Protein AF-A0A5M5C5N2-F1 (afdb_monomer)

Nearest PDB structures (foldseek):
  8zm3-assembly1_B  TM=4.026E-01  e=9.988E+00  Candidatus Cloacimonetes bacterium ADurb.Bin088

Mean predicted aligned error: 5.07 Å

pLDDT: mean 91.82, std 6.98, range [54.94, 98.69]

Structure (mmCIF, N/CA/C/O backbone):
data_AF-A0A5M5C5N2-F1
#
_entry.id   AF-A0A5M5C5N2-F1
#
loop_
_atom_site.group_PDB
_atom_site.id
_atom_site.type_symbol
_atom_site.label_atom_id
_atom_site.label_alt_id
_atom_site.label_comp_id
_atom_site.label_asym_id
_atom_site.label_entity_id
_atom_site.label_seq_id
_atom_site.pdbx_PDB_ins_code
_atom_site.Cartn_x
_atom_site.Cartn_y
_atom_site.Cartn_z
_atom_site.occupancy
_atom_site.B_iso_or_equiv
_atom_site.auth_seq_id
_atom_site.auth_comp_id
_atom_site.auth_asym_id
_atom_site.auth_atom_id
_atom_site.pdbx_PDB_model_num
ATOM 1 N N . GLY A 1 1 ? 27.024 6.459 -12.224 1.00 54.94 1 GLY A N 1
ATOM 2 C CA . GLY A 1 1 ? 26.345 6.973 -11.016 1.00 54.94 1 GLY A CA 1
ATOM 3 C C . GLY A 1 1 ? 25.199 7.851 -11.467 1.00 54.94 1 GLY A C 1
ATOM 4 O O . GLY A 1 1 ? 25.343 8.495 -12.491 1.00 54.94 1 GLY A O 1
ATOM 5 N N . GLY A 1 2 ? 24.076 7.853 -10.759 1.00 80.06 2 GLY A N 1
ATOM 6 C CA . GLY A 1 2 ? 22.867 8.605 -11.120 1.00 80.06 2 GLY A CA 1
ATOM 7 C C . GLY A 1 2 ? 21.659 8.022 -10.387 1.00 80.06 2 GLY A C 1
ATOM 8 O O . GLY A 1 2 ? 21.759 6.895 -9.899 1.00 80.06 2 GLY A O 1
ATOM 9 N N . ASN A 1 3 ? 20.557 8.770 -10.275 1.00 87.75 3 ASN A N 1
ATOM 10 C CA . ASN A 1 3 ? 19.367 8.348 -9.521 1.00 87.75 3 ASN A CA 1
ATOM 11 C C . ASN A 1 3 ? 18.834 6.962 -9.963 1.00 87.75 3 ASN A C 1
ATOM 13 O O . ASN A 1 3 ? 18.630 6.122 -9.095 1.00 87.75 3 ASN A O 1
ATOM 17 N N . TRP A 1 4 ? 18.824 6.628 -11.265 1.00 90.50 4 TRP A N 1
ATOM 18 C CA . TRP A 1 4 ? 18.506 5.265 -11.748 1.00 90.50 4 TRP A CA 1
ATOM 19 C C . TRP A 1 4 ? 19.361 4.163 -11.109 1.00 90.50 4 TRP A C 1
ATOM 21 O O . TRP A 1 4 ? 18.859 3.198 -10.538 1.00 90.50 4 TRP A O 1
ATOM 31 N N . ARG A 1 5 ? 20.690 4.325 -11.144 1.00 89.31 5 ARG A N 1
ATOM 32 C CA . ARG A 1 5 ? 21.604 3.347 -10.544 1.00 89.31 5 ARG A CA 1
ATOM 33 C C . ARG A 1 5 ? 21.369 3.229 -9.038 1.00 89.31 5 ARG A C 1
ATOM 35 O O . ARG A 1 5 ? 21.483 2.132 -8.499 1.00 89.31 5 ARG A O 1
ATOM 42 N N . GLN A 1 6 ? 21.083 4.341 -8.360 1.00 90.75 6 GLN A N 1
ATOM 43 C CA . GLN A 1 6 ? 20.755 4.325 -6.934 1.00 90.75 6 GLN A CA 1
ATOM 44 C C . GLN A 1 6 ? 19.474 3.528 -6.682 1.00 90.75 6 GLN A C 1
ATOM 46 O O . GLN A 1 6 ? 19.494 2.646 -5.827 1.00 90.75 6 GLN A O 1
ATOM 51 N N . PHE A 1 7 ? 18.434 3.767 -7.482 1.00 93.69 7 PHE A N 1
ATOM 52 C CA . PHE A 1 7 ? 17.155 3.071 -7.419 1.00 93.69 7 PHE A CA 1
ATOM 53 C C . PHE A 1 7 ? 17.312 1.555 -7.564 1.00 93.69 7 PHE A C 1
ATOM 55 O O . PHE A 1 7 ? 16.984 0.832 -6.630 1.00 93.69 7 PHE A O 1
ATOM 62 N N . ILE A 1 8 ? 17.909 1.052 -8.650 1.00 93.69 8 ILE A N 1
ATOM 63 C CA . ILE A 1 8 ? 17.997 -0.406 -8.874 1.00 93.69 8 ILE A CA 1
ATOM 64 C C . ILE A 1 8 ? 18.834 -1.118 -7.794 1.00 93.69 8 ILE A C 1
ATOM 66 O O . ILE A 1 8 ? 18.546 -2.247 -7.392 1.00 93.69 8 ILE A O 1
ATOM 70 N N . HIS A 1 9 ? 19.877 -0.460 -7.268 1.00 92.75 9 HIS A N 1
ATOM 71 C CA . HIS A 1 9 ? 20.699 -1.022 -6.191 1.00 92.75 9 HIS A CA 1
ATOM 72 C C . HIS A 1 9 ? 19.970 -0.985 -4.847 1.00 92.75 9 HIS A C 1
ATOM 74 O O . HIS A 1 9 ? 20.122 -1.907 -4.040 1.00 92.75 9 HIS A O 1
ATOM 80 N N . TRP A 1 10 ? 19.196 0.070 -4.599 1.00 94.69 10 TRP A N 1
ATOM 81 C CA . TRP A 1 10 ? 18.315 0.155 -3.447 1.00 94.69 10 TRP A CA 1
ATOM 82 C C . TRP A 1 10 ? 17.233 -0.925 -3.515 1.00 94.69 10 TRP A C 1
ATOM 84 O O . TRP A 1 10 ? 17.111 -1.690 -2.561 1.00 94.69 10 TRP A O 1
ATOM 94 N N . HIS A 1 11 ? 16.535 -1.060 -4.641 1.00 95.12 11 HIS A N 1
ATOM 95 C CA . HIS A 1 11 ? 15.486 -2.055 -4.828 1.00 95.12 11 HIS A CA 1
ATOM 96 C C . HIS A 1 11 ? 16.043 -3.470 -4.621 1.00 95.12 11 HIS A C 1
ATOM 98 O O . HIS A 1 11 ? 15.509 -4.235 -3.820 1.00 95.12 11 HIS A O 1
ATOM 104 N N . ARG A 1 12 ? 17.222 -3.780 -5.186 1.00 94.19 12 ARG A N 1
ATOM 105 C CA . ARG A 1 12 ? 17.899 -5.065 -4.940 1.00 94.19 12 ARG A CA 1
ATOM 106 C C . ARG A 1 12 ? 18.220 -5.299 -3.475 1.00 94.19 12 ARG A C 1
ATOM 108 O O . ARG A 1 12 ? 18.085 -6.416 -2.983 1.00 94.19 12 ARG A O 1
ATOM 115 N N . LYS A 1 13 ? 18.679 -4.268 -2.772 1.00 94.62 13 LYS A N 1
ATOM 116 C CA . LYS A 1 13 ? 19.012 -4.370 -1.351 1.00 94.62 13 LYS A CA 1
ATOM 117 C C . LYS A 1 13 ? 17.765 -4.546 -0.477 1.00 94.62 13 LYS A C 1
ATOM 119 O O . LYS A 1 13 ? 17.854 -5.244 0.529 1.00 94.62 13 LYS A O 1
ATOM 124 N N . SER A 1 14 ? 16.655 -3.906 -0.836 1.00 93.94 14 SER A N 1
ATOM 125 C CA . SER A 1 14 ? 15.414 -3.877 -0.053 1.00 93.94 14 SER A CA 1
ATOM 126 C C . SER A 1 14 ? 14.504 -5.078 -0.335 1.00 93.94 14 SER A C 1
ATOM 128 O O . SER A 1 14 ? 13.940 -5.632 0.604 1.00 93.94 14 SER A O 1
ATOM 130 N N . TYR A 1 15 ? 14.420 -5.514 -1.596 1.00 93.62 15 TYR A N 1
ATOM 131 C CA . TYR A 1 15 ? 13.454 -6.506 -2.096 1.00 93.62 15 TYR A CA 1
ATOM 132 C C . TYR A 1 15 ? 14.107 -7.716 -2.791 1.00 93.62 15 TYR A C 1
ATOM 134 O O . TYR A 1 15 ? 13.431 -8.632 -3.250 1.00 93.62 15 TYR A O 1
ATOM 142 N N . GLY A 1 16 ? 15.438 -7.750 -2.895 1.00 92.38 16 GLY A N 1
ATOM 143 C CA . GLY A 1 16 ? 16.191 -8.878 -3.464 1.00 92.38 16 GLY A CA 1
ATOM 144 C C . GLY A 1 16 ? 16.315 -8.890 -4.993 1.00 92.38 16 GLY A C 1
ATOM 145 O O . GLY A 1 16 ? 17.103 -9.676 -5.519 1.00 92.38 16 GLY A O 1
ATOM 146 N N . HIS A 1 17 ? 15.614 -8.000 -5.699 1.00 91.38 17 HIS A N 1
ATOM 147 C CA . HIS A 1 17 ? 15.512 -7.955 -7.167 1.00 91.38 17 HIS A CA 1
ATOM 148 C C . HIS A 1 17 ? 15.848 -6.547 -7.670 1.00 91.38 17 HIS A C 1
ATOM 150 O O . HIS A 1 17 ? 15.680 -5.595 -6.920 1.00 91.38 17 HIS A O 1
ATOM 156 N N . TYR A 1 18 ? 16.350 -6.365 -8.893 1.00 93.06 18 TYR A N 1
ATOM 157 C CA . TYR A 1 18 ? 16.758 -5.023 -9.350 1.00 93.06 18 TYR A CA 1
ATOM 158 C C . TYR A 1 18 ? 15.594 -4.105 -9.732 1.00 93.06 18 TYR A C 1
ATOM 160 O O . TYR A 1 18 ? 15.748 -2.892 -9.626 1.00 93.06 18 TYR A O 1
ATOM 168 N N . LEU A 1 19 ? 14.453 -4.672 -10.125 1.00 94.12 19 LEU A N 1
ATOM 169 C CA . LEU A 1 19 ? 13.249 -3.945 -10.514 1.00 94.12 19 LEU A CA 1
ATOM 170 C C . LEU A 1 19 ? 12.018 -4.563 -9.839 1.00 94.12 19 LEU A C 1
ATOM 172 O O . LEU A 1 19 ? 12.045 -5.765 -9.550 1.00 94.12 19 LEU A O 1
ATOM 176 N N . PRO A 1 20 ? 10.968 -3.769 -9.586 1.00 93.75 20 PRO A N 1
ATOM 177 C CA . PRO A 1 20 ? 9.651 -4.287 -9.226 1.00 93.75 20 PRO A CA 1
ATOM 178 C C . PRO A 1 20 ? 8.971 -4.901 -10.458 1.00 93.75 20 PRO A C 1
ATOM 180 O O . PRO A 1 20 ? 9.341 -4.582 -11.588 1.00 93.75 20 PRO A O 1
ATOM 183 N N . PHE A 1 21 ? 7.969 -5.756 -10.240 1.00 93.38 21 PHE A N 1
ATOM 184 C CA . PHE A 1 21 ? 7.078 -6.356 -11.257 1.00 93.38 21 PHE A CA 1
ATOM 185 C C . PHE A 1 21 ? 7.712 -7.317 -12.282 1.00 93.38 21 PHE A C 1
ATOM 187 O O . PHE A 1 21 ? 7.038 -8.237 -12.740 1.00 93.38 21 PHE A O 1
ATOM 194 N N . TYR A 1 22 ? 8.982 -7.142 -12.659 1.00 90.19 22 TYR A N 1
ATOM 195 C CA . TYR A 1 22 ? 9.609 -7.885 -13.756 1.00 90.19 22 TYR A CA 1
ATOM 196 C C . TYR A 1 22 ? 10.542 -8.996 -13.266 1.00 90.19 22 TYR A C 1
ATOM 198 O O . TYR A 1 22 ? 11.475 -8.770 -12.491 1.00 90.19 22 TYR A O 1
ATOM 206 N N . ALA A 1 23 ? 10.349 -10.203 -13.800 1.00 82.75 23 ALA A N 1
ATOM 207 C CA . ALA A 1 23 ? 11.289 -11.303 -13.631 1.00 82.75 23 ALA A CA 1
ATOM 208 C C . ALA A 1 23 ? 12.519 -11.087 -14.526 1.00 82.75 23 ALA A C 1
ATOM 210 O O . ALA A 1 23 ? 12.441 -11.183 -15.750 1.00 82.75 23 ALA A O 1
ATOM 211 N N . LEU A 1 24 ? 13.669 -10.814 -13.912 1.00 84.19 24 LEU A N 1
ATOM 212 C CA . LEU A 1 24 ? 14.906 -10.535 -14.641 1.00 84.19 24 LEU A CA 1
ATOM 213 C C . LEU A 1 24 ? 15.613 -11.827 -15.051 1.00 84.19 24 LEU A C 1
ATOM 215 O O . LEU A 1 24 ? 15.767 -12.756 -14.252 1.00 84.19 24 LEU A O 1
ATOM 219 N N . THR A 1 25 ? 16.078 -11.880 -16.296 1.00 76.31 25 THR A N 1
ATOM 220 C CA . THR A 1 25 ? 16.828 -13.025 -16.822 1.00 76.31 25 THR A CA 1
ATOM 221 C C . THR A 1 25 ? 18.319 -12.927 -16.474 1.00 76.31 25 THR A C 1
ATOM 223 O O . THR A 1 25 ? 18.806 -11.916 -15.968 1.00 76.31 25 THR A O 1
ATOM 226 N N . GLY A 1 26 ? 19.083 -13.985 -16.772 1.00 73.81 26 GLY A N 1
ATOM 227 C CA . GLY A 1 26 ? 20.546 -13.968 -16.637 1.00 73.81 26 GLY A CA 1
ATOM 228 C C . GLY A 1 26 ? 21.261 -12.999 -17.589 1.00 73.81 26 GLY A C 1
ATOM 229 O O . GLY A 1 26 ? 22.472 -12.838 -17.467 1.00 73.81 26 GLY A O 1
ATOM 230 N N . GLU A 1 27 ? 20.528 -12.382 -18.519 1.00 80.50 27 GLU A N 1
ATOM 231 C CA . GLU A 1 27 ? 21.025 -11.377 -19.463 1.00 80.50 27 GLU A CA 1
ATOM 232 C C . GLU A 1 27 ? 20.941 -9.952 -18.896 1.00 80.50 27 GLU A C 1
ATOM 234 O O . GLU A 1 27 ? 21.503 -9.041 -19.491 1.00 80.50 27 GLU A O 1
ATOM 239 N N . TYR A 1 28 ? 20.302 -9.753 -17.735 1.00 86.94 28 TYR A N 1
ATOM 240 C CA . TYR A 1 28 ? 20.213 -8.441 -17.099 1.00 86.94 28 TYR A CA 1
ATOM 241 C C . TYR A 1 28 ? 21.587 -7.963 -16.613 1.00 86.94 28 TYR A C 1
ATOM 243 O O . TYR A 1 28 ? 22.199 -8.563 -15.717 1.00 86.94 28 TYR A O 1
ATOM 251 N N . LEU A 1 29 ? 22.053 -6.847 -17.169 1.00 86.94 29 LEU A N 1
ATOM 252 C CA . LEU A 1 29 ? 23.336 -6.228 -16.861 1.00 86.94 29 LEU A CA 1
ATOM 253 C C . LEU A 1 29 ? 23.096 -4.870 -16.174 1.00 86.94 29 LEU A C 1
ATOM 255 O O . LEU A 1 29 ? 22.791 -3.887 -16.841 1.00 86.94 29 LEU A O 1
ATOM 259 N N . PRO A 1 30 ? 23.269 -4.764 -14.838 1.00 81.94 30 PRO A N 1
ATOM 260 C CA . PRO A 1 30 ? 22.908 -3.566 -14.059 1.00 81.94 30 PRO A CA 1
ATOM 261 C C . PRO A 1 30 ? 23.668 -2.276 -14.402 1.00 81.94 30 PRO A C 1
ATOM 263 O O . PRO A 1 30 ? 23.334 -1.209 -13.890 1.00 81.94 30 PRO A O 1
ATOM 266 N N . ASP A 1 31 ? 24.757 -2.385 -15.162 1.00 79.94 31 ASP A N 1
ATOM 267 C CA . ASP A 1 31 ? 25.569 -1.253 -15.617 1.00 79.94 31 ASP A CA 1
ATOM 268 C C . ASP A 1 31 ? 25.368 -0.960 -17.122 1.00 79.94 31 ASP A C 1
ATOM 270 O O . ASP A 1 31 ? 26.013 -0.056 -17.652 1.00 79.94 31 ASP A O 1
ATOM 274 N N . GLU A 1 32 ? 24.463 -1.683 -17.788 1.00 85.56 32 GLU A N 1
ATOM 275 C CA . GLU A 1 32 ? 24.050 -1.473 -19.179 1.00 85.56 32 GLU A CA 1
ATOM 276 C C . GLU A 1 32 ? 22.574 -1.061 -19.246 1.00 85.56 32 GLU A C 1
ATOM 278 O O . GLU A 1 32 ? 21.879 -0.996 -18.230 1.00 85.56 32 GLU A O 1
ATOM 283 N N . ILE A 1 33 ? 22.106 -0.737 -20.450 1.00 85.94 33 ILE A N 1
ATOM 284 C CA . ILE A 1 33 ? 20.683 -0.542 -20.701 1.00 85.94 33 ILE A CA 1
ATOM 285 C C . ILE A 1 33 ? 20.003 -1.903 -20.865 1.00 85.94 33 ILE A C 1
ATOM 287 O O . ILE A 1 33 ? 20.388 -2.688 -21.728 1.00 85.94 33 ILE A O 1
ATOM 291 N N . ASN A 1 34 ? 18.960 -2.161 -20.077 1.00 91.50 34 ASN A N 1
ATOM 292 C CA . ASN A 1 34 ? 18.134 -3.358 -20.216 1.00 91.50 34 ASN A CA 1
ATOM 293 C C . ASN A 1 34 ? 16.744 -2.987 -20.733 1.00 91.50 34 ASN A C 1
ATOM 295 O O . ASN A 1 34 ? 16.243 -1.888 -20.487 1.00 91.50 34 ASN A O 1
ATOM 299 N N . ARG A 1 35 ? 16.093 -3.917 -21.435 1.00 92.56 35 ARG A N 1
ATOM 300 C CA . ARG A 1 35 ? 14.717 -3.726 -21.911 1.00 92.56 35 ARG A CA 1
ATOM 301 C C . ARG A 1 35 ? 13.777 -3.464 -20.734 1.00 92.56 35 ARG A C 1
ATOM 303 O O . ARG A 1 35 ? 12.979 -2.537 -20.784 1.00 92.56 35 ARG A O 1
ATOM 310 N N . GLU A 1 36 ? 13.907 -4.245 -19.667 1.00 93.44 36 GLU A N 1
ATOM 311 C CA . GLU A 1 36 ? 13.092 -4.157 -18.455 1.00 93.44 36 GLU A CA 1
ATOM 312 C C . GLU A 1 36 ? 13.249 -2.802 -17.754 1.00 93.44 36 GLU A C 1
ATOM 314 O O . GLU A 1 36 ? 12.270 -2.272 -17.233 1.00 93.44 36 GLU A O 1
ATOM 319 N N . ASP A 1 37 ? 14.444 -2.200 -17.812 1.00 93.56 37 ASP A N 1
ATOM 320 C CA . ASP A 1 37 ? 14.672 -0.843 -17.304 1.00 93.56 37 ASP A CA 1
ATOM 321 C C . ASP A 1 37 ? 13.792 0.161 -18.062 1.00 93.56 37 ASP A C 1
ATOM 323 O O . ASP A 1 37 ? 13.132 1.000 -17.456 1.00 93.56 37 ASP A O 1
ATOM 327 N N . VAL A 1 38 ? 13.742 0.055 -19.395 1.00 94.44 38 VAL A N 1
ATOM 328 C CA . VAL A 1 38 ? 12.940 0.945 -20.247 1.00 94.44 38 VAL A CA 1
ATOM 329 C C . VAL A 1 38 ? 11.445 0.766 -19.987 1.00 94.44 38 VAL A C 1
ATOM 331 O O . VAL A 1 38 ? 10.739 1.767 -19.879 1.00 94.44 38 VAL A O 1
ATOM 334 N N . VAL A 1 39 ? 10.964 -0.475 -19.847 1.00 95.44 39 VAL A N 1
ATOM 335 C CA . VAL A 1 39 ? 9.549 -0.744 -19.526 1.00 95.44 39 VAL A CA 1
ATOM 336 C C . VAL A 1 39 ? 9.189 -0.122 -18.176 1.00 95.44 39 VAL A C 1
ATOM 338 O O . VAL A 1 39 ? 8.210 0.615 -18.083 1.00 95.44 39 VAL A O 1
ATOM 341 N N . PHE A 1 40 ? 10.005 -0.354 -17.142 1.00 95.62 40 PHE A N 1
ATOM 342 C CA . PHE A 1 40 ? 9.759 0.210 -15.817 1.00 95.62 40 PHE A CA 1
ATOM 343 C C . PHE A 1 40 ? 9.742 1.742 -15.835 1.00 95.62 40 PHE A C 1
ATOM 345 O O . PHE A 1 40 ? 8.872 2.355 -15.224 1.00 95.62 40 PHE A O 1
ATOM 352 N N . LEU A 1 41 ? 10.681 2.371 -16.544 1.00 94.62 41 LEU A N 1
ATOM 353 C CA . LEU A 1 41 ? 10.734 3.828 -16.642 1.00 94.62 41 LEU A CA 1
ATOM 354 C C . LEU A 1 41 ? 9.515 4.415 -17.356 1.00 94.62 41 LEU A C 1
ATOM 356 O O . LEU A 1 41 ? 9.036 5.470 -16.954 1.00 94.62 41 LEU A O 1
ATOM 360 N N . LEU A 1 42 ? 9.003 3.743 -18.388 1.00 95.00 42 LEU A N 1
ATOM 361 C CA . LEU A 1 42 ? 7.768 4.158 -19.053 1.00 95.00 42 LEU A CA 1
ATOM 362 C C . LEU A 1 42 ? 6.553 3.997 -18.135 1.00 95.00 42 LEU A C 1
ATOM 364 O O . LEU A 1 42 ? 5.755 4.923 -18.039 1.00 95.00 42 LEU A O 1
ATOM 368 N N . TRP A 1 43 ? 6.455 2.875 -17.417 1.00 95.25 43 TRP A N 1
ATOM 369 C CA . TRP A 1 43 ? 5.418 2.669 -16.402 1.00 95.25 43 TRP A CA 1
ATOM 370 C C . TRP A 1 43 ? 5.449 3.771 -15.334 1.00 95.25 43 TRP A C 1
ATOM 372 O O . TRP A 1 43 ? 4.418 4.366 -15.040 1.00 95.25 43 TRP A O 1
ATOM 382 N N . ALA A 1 44 ? 6.636 4.102 -14.818 1.00 93.00 44 ALA A N 1
ATOM 383 C CA . ALA A 1 44 ? 6.814 5.130 -13.796 1.00 93.00 44 ALA A CA 1
ATOM 384 C C . ALA A 1 44 ? 6.409 6.530 -14.283 1.00 93.00 44 ALA A C 1
ATOM 386 O O . ALA A 1 44 ? 5.870 7.314 -13.512 1.00 93.00 44 ALA A O 1
ATOM 387 N N . ILE A 1 45 ? 6.656 6.852 -15.558 1.00 89.50 45 ILE A N 1
ATOM 388 C CA . ILE A 1 45 ? 6.236 8.128 -16.162 1.00 89.50 45 ILE A CA 1
ATOM 389 C C . ILE A 1 45 ? 4.716 8.181 -16.355 1.00 89.50 45 ILE A C 1
ATOM 391 O O . ILE A 1 45 ? 4.132 9.255 -16.234 1.00 89.50 45 ILE A O 1
ATOM 395 N N . ASN A 1 46 ? 4.091 7.043 -16.661 1.00 88.75 46 ASN A N 1
ATOM 396 C CA . ASN A 1 46 ? 2.652 6.951 -16.902 1.00 88.75 46 ASN A CA 1
ATOM 397 C C . ASN A 1 46 ? 1.833 6.698 -15.625 1.00 88.75 46 ASN A C 1
ATOM 399 O O . ASN A 1 46 ? 0.616 6.714 -15.702 1.00 88.75 46 ASN A O 1
ATOM 403 N N . SER A 1 47 ? 2.475 6.485 -14.472 1.00 86.75 47 SER A N 1
ATOM 404 C CA . SER A 1 47 ? 1.814 6.263 -13.177 1.00 86.75 47 SER A CA 1
ATOM 405 C C . SER A 1 47 ? 2.082 7.446 -12.237 1.00 86.75 47 SER A C 1
ATOM 407 O O . SER A 1 47 ? 2.957 7.338 -11.366 1.00 86.75 47 SER A O 1
ATOM 409 N N . PRO A 1 48 ? 1.414 8.600 -12.437 1.00 83.94 48 PRO A N 1
ATOM 410 C CA . PRO A 1 48 ? 1.579 9.755 -11.561 1.00 83.94 48 PRO A CA 1
ATOM 411 C C . PRO A 1 48 ? 1.168 9.434 -10.114 1.00 83.94 48 PRO A C 1
ATOM 413 O O . PRO A 1 48 ? 0.398 8.512 -9.853 1.00 83.94 48 PRO A O 1
ATOM 416 N N . VAL A 1 49 ? 1.710 10.204 -9.169 1.00 85.62 49 VAL A N 1
ATOM 417 C CA . VAL A 1 49 ? 1.429 10.104 -7.725 1.00 85.62 49 VAL A CA 1
ATOM 418 C C . VAL A 1 49 ? 0.806 11.411 -7.223 1.00 85.62 49 VAL A C 1
ATOM 420 O O . VAL A 1 49 ? 0.950 12.448 -7.879 1.00 85.62 49 VAL A O 1
ATOM 423 N N . GLY A 1 50 ? 0.152 11.383 -6.061 1.00 85.00 50 GLY A N 1
ATOM 424 C CA . GLY A 1 50 ? -0.504 12.554 -5.468 1.00 85.00 50 GLY A CA 1
ATOM 425 C C . GLY A 1 50 ? -1.754 13.001 -6.236 1.00 85.00 50 GLY A C 1
ATOM 426 O O . GLY A 1 50 ? -2.490 12.172 -6.763 1.00 85.00 50 GLY A O 1
ATOM 427 N N . ASP A 1 51 ? -1.983 14.316 -6.325 1.00 82.75 51 ASP A N 1
ATOM 428 C CA . ASP A 1 51 ? -3.192 14.922 -6.925 1.00 82.75 51 ASP A CA 1
ATOM 429 C C . ASP A 1 51 ? -3.461 14.517 -8.390 1.00 82.75 51 ASP A C 1
ATOM 431 O O . ASP A 1 51 ? -4.597 14.615 -8.857 1.00 82.75 51 ASP A O 1
ATOM 435 N N . ASP A 1 52 ? -2.423 14.103 -9.124 1.00 83.88 52 ASP A N 1
ATOM 436 C CA . ASP A 1 52 ? -2.521 13.679 -10.526 1.00 83.88 52 ASP A CA 1
ATOM 437 C C . ASP A 1 52 ? -2.800 12.166 -10.672 1.00 83.88 52 ASP A C 1
ATOM 439 O O . ASP A 1 52 ? -2.881 11.678 -11.798 1.00 83.88 52 ASP A O 1
ATOM 443 N N . PHE A 1 53 ? -2.929 11.415 -9.569 1.00 85.00 53 PHE A N 1
ATOM 444 C CA . PHE A 1 53 ? -3.243 9.985 -9.594 1.00 85.00 53 PHE A CA 1
ATOM 445 C C . PHE A 1 53 ? -4.635 9.728 -10.193 1.00 85.00 53 PHE A C 1
ATOM 447 O O . PHE A 1 53 ? -5.648 10.213 -9.689 1.00 85.00 53 PHE A O 1
ATOM 454 N N . ASP A 1 54 ? -4.690 8.927 -11.256 1.00 85.06 54 ASP A N 1
ATOM 455 C CA . ASP A 1 54 ? -5.922 8.530 -11.947 1.00 85.06 54 ASP A CA 1
ATOM 456 C C . ASP A 1 54 ? -6.074 7.005 -12.102 1.00 85.06 54 ASP A C 1
ATOM 458 O O . ASP A 1 54 ? -7.003 6.527 -12.758 1.00 85.06 54 ASP A O 1
ATOM 462 N N . GLY A 1 55 ? -5.190 6.241 -11.458 1.00 85.38 55 GLY A N 1
ATOM 463 C CA . GLY A 1 55 ? -5.171 4.786 -11.472 1.00 85.38 55 GLY A CA 1
ATOM 464 C C . GLY A 1 55 ? -3.755 4.225 -11.558 1.00 85.38 55 GLY A C 1
ATOM 465 O O . GLY A 1 55 ? -2.775 4.935 -11.777 1.00 85.38 55 GLY A O 1
ATOM 466 N N . VAL A 1 56 ? -3.636 2.911 -11.368 1.00 89.50 56 VAL A N 1
ATOM 467 C CA . VAL A 1 56 ? -2.358 2.210 -11.534 1.00 89.50 56 VAL A CA 1
ATOM 468 C C . VAL A 1 56 ? -2.274 1.652 -12.947 1.00 89.50 56 VAL A C 1
ATOM 470 O O . VAL A 1 56 ? -3.080 0.803 -13.329 1.00 89.50 56 VAL A O 1
ATOM 473 N N . GLU A 1 57 ? -1.265 2.079 -13.704 1.00 92.94 57 GLU A N 1
ATOM 474 C CA . GLU A 1 57 ? -0.994 1.521 -15.028 1.00 92.94 57 GLU A CA 1
ATOM 475 C C . GLU A 1 57 ? -0.528 0.068 -14.941 1.00 92.94 57 GLU A C 1
ATOM 477 O O . GLU A 1 57 ? 0.231 -0.312 -14.042 1.00 92.94 57 GLU A O 1
ATOM 482 N N . ASN A 1 58 ? -0.935 -0.750 -15.913 1.00 95.06 58 ASN A N 1
ATOM 483 C CA . ASN A 1 58 ? -0.509 -2.144 -15.978 1.00 95.06 58 ASN A CA 1
ATOM 484 C C . ASN A 1 58 ? 0.948 -2.231 -16.487 1.00 95.06 58 ASN A C 1
ATOM 486 O O . ASN A 1 58 ? 1.196 -1.963 -17.666 1.00 95.06 58 ASN A O 1
ATOM 490 N N . PRO A 1 59 ? 1.926 -2.670 -15.665 1.00 95.06 59 PRO A N 1
ATOM 491 C CA . PRO A 1 59 ? 3.328 -2.783 -16.088 1.00 95.06 59 PRO A CA 1
ATOM 492 C C . PRO A 1 59 ? 3.550 -3.843 -17.183 1.00 95.06 59 PRO A C 1
ATOM 494 O O . PRO A 1 59 ? 4.604 -3.877 -17.816 1.00 95.06 59 PRO A O 1
ATOM 497 N N . MET A 1 60 ? 2.566 -4.716 -17.413 1.00 94.06 60 MET A N 1
ATOM 498 C CA . MET A 1 60 ? 2.581 -5.763 -18.437 1.00 94.06 60 MET A CA 1
ATOM 499 C C . MET A 1 60 ? 1.679 -5.433 -19.633 1.00 94.06 60 MET A C 1
ATOM 501 O O . MET A 1 60 ? 1.401 -6.320 -20.443 1.00 94.06 60 MET A O 1
ATOM 505 N N . ASP A 1 61 ? 1.204 -4.189 -19.746 1.00 95.00 61 ASP A N 1
ATOM 506 C CA . ASP A 1 61 ? 0.382 -3.762 -20.874 1.00 95.00 61 ASP A CA 1
ATOM 507 C C . ASP A 1 61 ? 1.102 -3.978 -22.218 1.00 95.00 61 ASP A C 1
ATOM 509 O O . ASP A 1 61 ? 2.297 -3.712 -22.368 1.00 95.00 61 ASP A O 1
ATOM 513 N N . ALA A 1 62 ? 0.376 -4.492 -23.211 1.00 95.50 62 ALA A N 1
ATOM 514 C CA . ALA A 1 62 ? 0.969 -4.880 -24.487 1.00 95.50 62 ALA A CA 1
ATOM 515 C C . ALA A 1 62 ? 1.500 -3.675 -25.278 1.00 95.50 62 ALA A C 1
ATOM 517 O O . ALA A 1 62 ? 2.576 -3.774 -25.876 1.00 95.50 62 ALA A O 1
ATOM 518 N N . ASP A 1 63 ? 0.787 -2.546 -25.248 1.00 95.38 63 ASP A N 1
ATOM 519 C CA . ASP A 1 63 ? 1.184 -1.330 -25.956 1.00 95.38 63 ASP A CA 1
ATOM 520 C C . ASP A 1 63 ? 2.388 -0.681 -25.254 1.00 95.38 63 ASP A C 1
ATOM 522 O O . ASP A 1 63 ? 3.337 -0.248 -25.918 1.00 95.38 63 ASP A O 1
ATOM 526 N N . LEU A 1 64 ? 2.412 -0.691 -23.913 1.00 95.38 64 LEU A N 1
ATOM 527 C CA . LEU A 1 64 ? 3.574 -0.285 -23.114 1.00 95.38 64 LEU A CA 1
ATOM 528 C C . LEU A 1 64 ? 4.817 -1.114 -23.472 1.00 95.38 64 LEU A C 1
ATOM 530 O O . LEU A 1 64 ? 5.893 -0.557 -23.710 1.00 95.38 64 LEU A O 1
ATOM 534 N N . LEU A 1 65 ? 4.675 -2.441 -23.529 1.00 95.88 65 LEU A N 1
ATOM 535 C CA . LEU A 1 65 ? 5.766 -3.367 -23.836 1.00 95.88 65 LEU A CA 1
ATOM 536 C C . LEU A 1 65 ? 6.288 -3.193 -25.270 1.00 95.88 65 LEU A C 1
ATOM 538 O O . LEU A 1 65 ? 7.505 -3.163 -25.467 1.00 95.88 65 LEU A O 1
ATOM 542 N N . GLU A 1 66 ? 5.403 -3.036 -26.259 1.00 96.75 66 GLU A N 1
ATOM 543 C CA . GLU A 1 66 ? 5.793 -2.763 -27.650 1.00 96.75 66 GLU A CA 1
ATOM 544 C C . GLU A 1 66 ? 6.513 -1.412 -27.770 1.00 96.75 66 GLU A C 1
ATOM 546 O O . GLU A 1 66 ? 7.535 -1.286 -28.459 1.00 96.75 66 GLU A O 1
ATOM 551 N N . PHE A 1 67 ? 6.021 -0.389 -27.068 1.00 96.38 67 PHE A N 1
ATOM 552 C CA . PHE A 1 67 ? 6.656 0.921 -27.074 1.00 96.38 67 PHE A CA 1
ATOM 553 C C . PHE A 1 67 ? 8.039 0.891 -26.412 1.00 96.38 67 PHE A C 1
ATOM 555 O O . PHE A 1 67 ? 8.994 1.468 -26.948 1.00 96.38 67 PHE A O 1
ATOM 562 N N . ALA A 1 68 ? 8.177 0.162 -25.304 1.00 96.12 68 ALA A N 1
ATOM 563 C CA . ALA A 1 68 ? 9.455 -0.062 -24.643 1.00 96.12 68 ALA A CA 1
ATOM 564 C C . ALA A 1 68 ? 10.459 -0.763 -25.566 1.00 96.12 68 ALA A C 1
ATOM 566 O O . ALA A 1 68 ? 11.614 -0.346 -25.624 1.00 96.12 68 ALA A O 1
ATOM 567 N N . ASP A 1 69 ? 10.025 -1.754 -26.349 1.00 95.31 69 ASP A N 1
ATOM 568 C CA . ASP A 1 69 ? 10.866 -2.424 -27.347 1.00 95.31 69 ASP A CA 1
ATOM 569 C C . ASP A 1 69 ? 11.383 -1.457 -28.416 1.00 95.31 69 ASP A C 1
ATOM 571 O O . ASP A 1 69 ? 12.575 -1.437 -28.750 1.00 95.31 69 ASP A O 1
ATOM 575 N N . ALA A 1 70 ? 10.503 -0.616 -28.958 1.00 96.56 70 ALA A N 1
ATOM 576 C CA . ALA A 1 70 ? 10.888 0.377 -29.954 1.00 96.56 70 ALA A CA 1
ATOM 577 C C . ALA A 1 70 ? 11.876 1.412 -29.388 1.00 96.56 70 ALA A C 1
ATOM 579 O O . ALA A 1 70 ? 12.799 1.840 -30.093 1.00 96.56 70 ALA A O 1
ATOM 580 N N . LEU A 1 71 ? 11.690 1.817 -28.130 1.00 95.50 71 LEU A N 1
ATOM 581 C CA . LEU A 1 71 ? 12.552 2.778 -27.452 1.00 95.50 71 LEU A CA 1
ATOM 582 C C . LEU A 1 71 ? 13.907 2.163 -27.082 1.00 95.50 71 LEU A C 1
ATOM 584 O O . LEU A 1 71 ? 14.939 2.758 -27.396 1.00 95.50 71 LEU A O 1
ATOM 588 N N . TYR A 1 72 ? 13.917 0.960 -26.506 1.00 94.88 72 TYR A N 1
ATOM 589 C CA . TYR A 1 72 ? 15.125 0.212 -26.161 1.00 94.88 72 TYR A CA 1
ATOM 590 C C . TYR A 1 72 ? 16.053 0.071 -27.369 1.00 94.88 72 TYR A C 1
ATOM 592 O O . TYR A 1 72 ? 17.203 0.492 -27.302 1.00 94.88 72 TYR A O 1
ATOM 600 N N . ASN A 1 73 ? 15.536 -0.387 -28.516 1.00 94.44 73 ASN A N 1
ATOM 601 C CA . ASN A 1 73 ? 16.332 -0.545 -29.739 1.00 94.44 73 ASN A CA 1
ATOM 602 C C . ASN A 1 73 ? 16.991 0.766 -30.208 1.00 94.44 73 ASN A C 1
ATOM 604 O O . ASN A 1 73 ? 18.081 0.757 -30.781 1.00 94.44 73 ASN A O 1
ATOM 608 N N . ARG A 1 74 ? 16.336 1.915 -29.992 1.00 94.12 74 ARG A N 1
ATOM 609 C CA . ARG A 1 74 ? 16.906 3.229 -30.336 1.00 94.12 74 ARG A CA 1
ATOM 610 C C . ARG A 1 74 ? 17.981 3.658 -29.349 1.00 94.12 74 ARG A C 1
ATOM 612 O O . ARG A 1 74 ? 18.972 4.251 -29.769 1.00 94.12 74 ARG A O 1
ATOM 619 N N . LEU A 1 75 ? 17.760 3.405 -28.062 1.00 92.19 75 LEU A N 1
ATOM 620 C CA . LEU A 1 75 ? 18.705 3.746 -27.007 1.00 92.19 75 LEU A CA 1
ATOM 621 C C . LEU A 1 75 ? 19.965 2.879 -27.100 1.00 92.19 75 LEU A C 1
ATOM 623 O O . LEU A 1 75 ? 21.061 3.428 -27.077 1.00 92.19 75 LEU A O 1
ATOM 627 N N . ASP A 1 76 ? 19.809 1.572 -27.305 1.00 91.25 76 ASP A N 1
ATOM 628 C CA . ASP A 1 76 ? 20.903 0.617 -27.510 1.00 91.25 76 ASP A CA 1
ATOM 629 C C . ASP A 1 76 ? 21.772 1.009 -28.717 1.00 91.25 76 ASP A C 1
ATOM 631 O O . ASP A 1 76 ? 22.980 1.211 -28.593 1.00 91.25 76 ASP A O 1
ATOM 635 N N . ALA A 1 77 ? 21.145 1.291 -29.866 1.00 92.25 77 ALA A N 1
ATOM 636 C CA . ALA A 1 77 ? 21.858 1.737 -31.065 1.00 92.25 77 ALA A CA 1
ATOM 637 C C . ALA A 1 77 ? 22.641 3.053 -30.872 1.00 92.25 77 ALA A C 1
ATOM 639 O O . ALA A 1 77 ? 23.605 3.312 -31.597 1.00 92.25 77 ALA A O 1
ATOM 640 N N . ALA A 1 78 ? 22.219 3.900 -29.929 1.00 91.00 78 ALA A N 1
ATOM 641 C CA . ALA A 1 78 ? 22.869 5.169 -29.621 1.00 91.00 78 ALA A CA 1
ATOM 642 C C . ALA A 1 78 ? 23.874 5.077 -28.461 1.00 91.00 78 ALA A C 1
ATOM 644 O O . ALA A 1 78 ? 24.699 5.986 -28.331 1.00 91.00 78 ALA A O 1
ATOM 645 N N . PHE A 1 79 ? 23.831 4.015 -27.650 1.00 86.38 79 PHE A N 1
ATOM 646 C CA . PHE A 1 79 ? 24.500 3.911 -26.350 1.00 86.38 79 PHE A CA 1
ATOM 647 C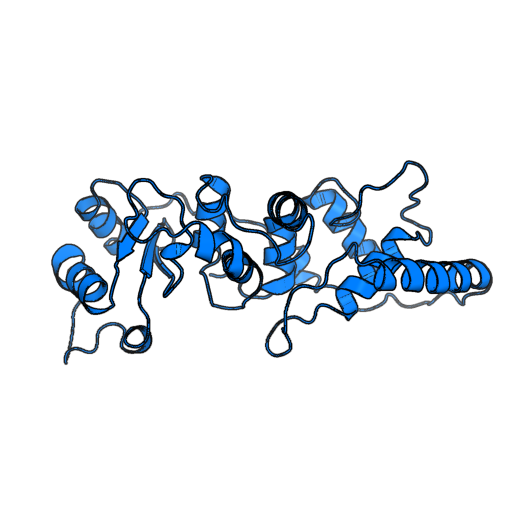 C . PHE A 1 79 ? 26.001 4.213 -26.422 1.00 86.38 79 PHE A C 1
ATOM 649 O O . PHE A 1 79 ? 26.484 5.121 -25.750 1.00 86.38 79 PHE A O 1
ATOM 656 N N . GLU A 1 80 ? 26.717 3.551 -27.333 1.00 86.69 80 GLU A N 1
ATOM 657 C CA . GLU A 1 80 ? 28.167 3.723 -27.540 1.00 86.69 80 GLU A CA 1
ATOM 658 C C . GLU A 1 80 ? 28.569 5.137 -27.996 1.00 86.69 80 GLU A C 1
ATOM 660 O O . GLU A 1 80 ? 29.718 5.557 -27.858 1.00 86.69 80 GLU A O 1
ATOM 665 N N . SER A 1 81 ? 27.627 5.886 -28.574 1.00 89.81 81 SER A N 1
ATOM 666 C CA . SER A 1 81 ? 27.850 7.248 -29.072 1.00 89.81 81 SER A CA 1
ATOM 667 C C . SER A 1 81 ? 27.319 8.335 -28.137 1.00 89.81 81 SER A C 1
ATOM 669 O O . SER A 1 81 ? 27.532 9.524 -28.397 1.00 89.81 81 SER A O 1
ATOM 671 N N . ALA A 1 82 ? 26.619 7.949 -27.066 1.00 86.31 82 ALA A N 1
ATOM 672 C CA . ALA A 1 82 ? 26.007 8.884 -26.142 1.00 86.31 82 ALA A CA 1
ATOM 673 C C . ALA A 1 82 ? 27.088 9.635 -25.339 1.00 86.31 82 ALA A C 1
ATOM 675 O O . ALA A 1 82 ? 28.046 9.028 -24.853 1.00 86.31 82 ALA A O 1
ATOM 676 N N . PRO A 1 83 ? 26.968 10.966 -25.179 1.00 84.56 83 PRO A N 1
ATOM 677 C CA . PRO A 1 83 ? 27.913 11.724 -24.375 1.00 84.56 83 PRO A CA 1
ATOM 678 C C . PRO A 1 83 ? 27.812 11.312 -22.903 1.00 84.56 83 PRO A C 1
ATOM 680 O O . PRO A 1 83 ? 26.722 11.211 -22.341 1.00 84.56 83 PRO A O 1
ATOM 683 N N . ILE A 1 84 ? 28.964 11.130 -22.259 1.00 82.44 84 ILE A N 1
ATOM 684 C CA . ILE A 1 84 ? 29.032 10.872 -20.821 1.00 82.44 84 ILE A CA 1
ATOM 685 C C . ILE A 1 84 ? 28.872 12.206 -20.090 1.00 82.44 84 ILE A C 1
ATOM 687 O O . ILE A 1 84 ? 29.620 13.151 -20.335 1.00 82.44 84 ILE A O 1
ATOM 691 N N . SER A 1 85 ? 27.892 12.280 -19.191 1.00 81.06 85 SER A N 1
ATOM 692 C CA . SER A 1 85 ? 27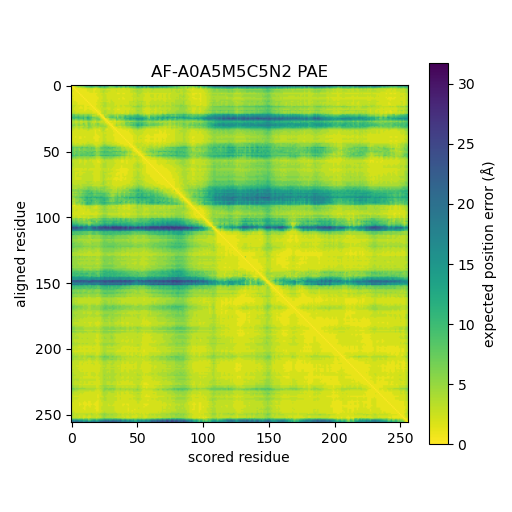.711 13.441 -18.319 1.00 81.06 85 SER A CA 1
ATOM 693 C C . SER A 1 85 ? 28.789 13.481 -17.233 1.00 81.06 85 SER A C 1
ATOM 695 O O . SER A 1 85 ? 29.012 12.487 -16.541 1.00 81.06 85 SER A O 1
ATOM 697 N N . ASP A 1 86 ? 29.385 14.657 -17.021 1.00 83.69 86 ASP A N 1
ATOM 698 C CA . ASP A 1 86 ? 30.279 14.927 -15.884 1.00 83.69 86 ASP A CA 1
ATOM 699 C C . ASP A 1 86 ? 29.517 15.089 -14.553 1.00 83.69 86 ASP A C 1
ATOM 701 O O . ASP A 1 86 ? 30.117 15.095 -13.476 1.00 83.69 86 ASP A O 1
ATOM 705 N N . TYR A 1 87 ? 28.188 15.221 -14.614 1.00 80.25 87 TYR A N 1
ATOM 706 C CA . TYR A 1 87 ? 27.315 15.433 -13.462 1.00 80.25 87 TYR A CA 1
ATOM 707 C C . TYR A 1 87 ? 26.384 14.243 -13.244 1.00 80.25 87 TYR A C 1
ATOM 709 O O . TYR A 1 87 ? 25.856 13.657 -14.194 1.00 80.25 87 TYR A O 1
ATOM 717 N N . LEU A 1 88 ? 26.143 13.916 -11.974 1.00 78.44 88 LEU A N 1
ATOM 718 C CA . LEU A 1 88 ? 25.118 12.954 -11.586 1.00 78.44 88 LEU A CA 1
ATOM 719 C C . LEU A 1 88 ? 23.737 13.584 -11.784 1.00 78.44 88 LEU A C 1
ATOM 721 O O . LEU A 1 88 ? 23.519 14.726 -11.383 1.00 78.44 88 LEU A O 1
ATOM 725 N N . ALA A 1 89 ? 22.809 12.825 -12.366 1.00 77.94 89 ALA A N 1
ATOM 726 C CA . ALA A 1 89 ? 21.404 13.213 -12.374 1.00 77.94 89 ALA A CA 1
ATOM 727 C C . ALA A 1 89 ? 20.898 13.362 -10.929 1.00 77.94 89 ALA A C 1
ATOM 729 O O . ALA A 1 89 ? 21.214 12.516 -10.083 1.00 77.94 89 ALA A O 1
ATOM 730 N N . THR A 1 90 ? 20.137 14.429 -10.676 1.00 80.62 90 THR A N 1
ATOM 731 C CA . THR A 1 90 ? 19.398 14.657 -9.424 1.00 80.62 90 THR A CA 1
ATOM 732 C C . THR A 1 90 ? 18.319 13.593 -9.232 1.00 80.62 90 THR A C 1
ATOM 734 O O . THR A 1 90 ? 18.147 12.722 -10.085 1.00 80.62 90 THR A O 1
ATOM 737 N N . ASP A 1 91 ? 17.589 13.648 -8.123 1.00 83.25 91 ASP A N 1
ATOM 738 C CA . ASP A 1 91 ? 16.450 12.759 -7.914 1.00 83.25 91 ASP A CA 1
ATOM 739 C C . ASP A 1 91 ? 15.343 13.106 -8.914 1.00 83.25 91 ASP A C 1
ATOM 741 O O . ASP A 1 91 ? 14.854 14.232 -8.938 1.00 83.25 91 ASP A O 1
ATOM 745 N N . TRP A 1 92 ? 15.051 12.168 -9.818 1.00 87.62 92 TRP A N 1
ATOM 746 C CA . TRP A 1 92 ? 14.080 12.343 -10.904 1.00 87.62 92 TRP A CA 1
ATOM 747 C C . TRP A 1 92 ? 13.082 11.190 -11.007 1.00 87.62 92 TRP A C 1
ATOM 749 O O . TRP A 1 92 ? 12.031 11.379 -11.604 1.00 87.62 92 TRP A O 1
ATOM 759 N N . LEU A 1 93 ? 13.415 10.013 -10.463 1.00 89.75 93 LEU A N 1
ATOM 760 C CA . LEU A 1 93 ? 12.531 8.850 -10.443 1.00 89.75 93 LEU A CA 1
ATOM 761 C C . LEU A 1 93 ? 11.855 8.697 -9.078 1.00 89.75 93 LEU A C 1
ATOM 763 O O . LEU A 1 93 ? 10.642 8.741 -8.975 1.00 89.75 93 LEU A O 1
ATOM 767 N N . MET A 1 94 ? 12.661 8.515 -8.032 1.00 90.50 94 MET A N 1
ATOM 768 C CA . MET A 1 94 ? 12.208 8.449 -6.645 1.00 90.50 94 MET A CA 1
ATOM 769 C C . MET A 1 94 ? 13.185 9.230 -5.777 1.00 90.50 94 MET A C 1
ATOM 771 O O . MET A 1 94 ? 14.408 9.157 -5.973 1.00 90.50 94 MET A O 1
ATOM 775 N N . GLU A 1 95 ? 12.643 9.964 -4.810 1.00 90.31 95 GLU A N 1
ATOM 776 C CA . GLU A 1 95 ? 13.435 10.720 -3.853 1.00 90.31 95 GLU A CA 1
ATOM 777 C C . GLU A 1 95 ? 14.305 9.798 -2.999 1.00 90.31 95 GLU A C 1
ATOM 779 O O . GLU A 1 95 ? 13.880 8.751 -2.496 1.00 90.31 95 GLU A O 1
ATOM 784 N N . THR A 1 96 ? 15.558 10.202 -2.805 1.00 90.19 96 THR A N 1
ATOM 785 C CA . THR A 1 96 ? 16.517 9.431 -2.015 1.00 90.19 96 THR A CA 1
ATOM 786 C C . THR A 1 96 ? 16.062 9.260 -0.566 1.00 90.19 96 THR A C 1
ATOM 788 O O . THR A 1 96 ? 16.318 8.212 0.033 1.00 90.19 96 THR A O 1
ATOM 791 N N . GLU A 1 97 ? 15.370 10.250 -0.002 1.00 90.88 97 GLU A N 1
ATOM 792 C CA . GLU A 1 97 ? 14.834 10.190 1.360 1.00 90.88 97 GLU A CA 1
ATOM 793 C C . GLU A 1 97 ? 13.774 9.090 1.498 1.00 90.88 97 GLU A C 1
ATOM 795 O O . GLU A 1 97 ? 13.867 8.258 2.404 1.00 90.88 97 GLU A O 1
ATOM 800 N N . LEU A 1 98 ? 12.853 8.994 0.535 1.00 92.50 98 LEU A N 1
ATOM 801 C CA . LEU A 1 98 ? 11.815 7.964 0.484 1.00 92.50 98 LEU A CA 1
ATOM 802 C C . LEU A 1 98 ? 12.401 6.552 0.309 1.00 92.50 98 LEU A C 1
ATOM 804 O O . LEU A 1 98 ? 12.030 5.618 1.028 1.00 92.50 98 LEU A O 1
ATOM 808 N N . MET A 1 99 ? 13.402 6.391 -0.564 1.00 92.94 99 MET A N 1
ATOM 809 C CA . MET A 1 99 ? 14.154 5.132 -0.675 1.00 92.94 99 MET A CA 1
ATOM 810 C C . MET A 1 99 ? 14.799 4.746 0.667 1.00 92.94 99 MET A C 1
ATOM 812 O O . MET A 1 99 ? 14.766 3.588 1.094 1.00 92.94 99 MET A O 1
ATOM 816 N N . GLN A 1 100 ? 15.398 5.708 1.368 1.00 90.25 100 GLN A N 1
ATOM 817 C CA . GLN A 1 100 ? 16.091 5.455 2.631 1.00 90.25 100 GLN A CA 1
ATOM 818 C C . GLN A 1 100 ? 15.153 5.286 3.832 1.00 90.25 100 GLN A C 1
ATOM 820 O O . GLN A 1 100 ? 15.600 4.746 4.852 1.00 90.25 100 GLN A O 1
ATOM 825 N N . LYS A 1 101 ? 13.874 5.671 3.713 1.00 91.88 101 LYS A N 1
ATOM 826 C CA . LYS A 1 101 ? 12.852 5.478 4.746 1.00 91.88 101 LYS A CA 1
ATOM 827 C C . LYS A 1 101 ? 12.705 3.984 5.039 1.00 91.88 101 LYS A C 1
ATOM 829 O O . LYS A 1 101 ? 12.363 3.167 4.179 1.00 91.88 101 LYS A O 1
ATOM 834 N N . LYS A 1 102 ? 13.076 3.584 6.255 1.00 87.31 102 LYS A N 1
ATOM 835 C CA . LYS A 1 102 ? 13.029 2.184 6.687 1.00 87.31 102 LYS A CA 1
ATOM 836 C C . LYS A 1 102 ? 11.709 1.918 7.369 1.00 87.31 102 LYS A C 1
ATOM 838 O O . LYS A 1 102 ? 11.305 2.714 8.207 1.00 87.31 102 LYS A O 1
ATOM 843 N N . ARG A 1 103 ? 11.142 0.739 7.108 1.00 86.81 103 ARG A N 1
ATOM 844 C CA . ARG A 1 103 ? 10.055 0.245 7.941 1.00 86.81 103 ARG A CA 1
ATOM 845 C C . ARG A 1 103 ? 10.509 0.120 9.380 1.00 86.81 103 ARG A C 1
ATOM 847 O O . ARG A 1 103 ? 11.494 -0.579 9.647 1.00 86.81 103 ARG A O 1
ATOM 854 N N . MET A 1 104 ? 9.813 0.789 10.288 1.00 82.38 104 MET A N 1
ATOM 855 C CA . MET A 1 104 ? 10.112 0.694 11.705 1.00 82.38 104 MET A CA 1
ATOM 856 C C . MET A 1 104 ? 9.197 -0.343 12.360 1.00 82.38 104 MET A C 1
ATOM 858 O O . MET A 1 104 ? 8.011 -0.428 12.035 1.00 82.38 104 MET A O 1
ATOM 862 N N . PRO A 1 105 ? 9.720 -1.187 13.265 1.00 81.25 105 PRO A N 1
ATOM 863 C CA . PRO A 1 105 ? 8.846 -1.940 14.145 1.00 81.25 105 PRO A CA 1
ATOM 864 C C . PRO A 1 105 ? 8.116 -0.954 15.059 1.00 81.25 105 PRO A C 1
ATOM 866 O O . PRO A 1 105 ? 8.682 0.067 15.463 1.00 81.25 105 PRO A O 1
ATOM 869 N N . LEU A 1 106 ? 6.878 -1.285 15.417 1.00 81.62 106 LEU A N 1
ATOM 870 C CA . LEU A 1 106 ? 6.143 -0.523 16.418 1.00 81.62 106 LEU A CA 1
ATOM 871 C C . LEU A 1 106 ? 6.954 -0.477 17.730 1.00 81.62 106 LEU A C 1
ATOM 873 O O . LEU A 1 106 ? 7.555 -1.490 18.112 1.00 81.62 106 LEU A O 1
ATOM 877 N N . PRO A 1 107 ? 7.012 0.676 18.420 1.00 79.56 107 PRO A N 1
ATOM 878 C CA . PRO A 1 107 ? 7.822 0.808 19.623 1.00 79.56 107 PRO A CA 1
ATOM 879 C C . PRO A 1 107 ? 7.349 -0.162 20.713 1.00 79.56 107 PRO A C 1
ATOM 881 O O . PRO A 1 107 ? 6.160 -0.336 20.940 1.00 79.56 107 PRO A O 1
ATOM 884 N N . GLY A 1 108 ? 8.285 -0.796 21.421 1.00 67.31 108 GLY A N 1
ATOM 885 C CA . GLY A 1 108 ? 7.983 -1.725 22.522 1.00 67.31 108 GLY A CA 1
ATOM 886 C C . GLY A 1 108 ? 7.790 -1.048 23.885 1.00 67.31 108 GLY A C 1
ATOM 887 O O . GLY A 1 108 ? 7.973 -1.697 24.914 1.00 67.31 108 GLY A O 1
ATOM 888 N N . GLU A 1 109 ? 7.533 0.261 23.910 1.00 70.62 109 GLU A N 1
ATOM 889 C CA . GLU A 1 109 ? 7.432 1.043 25.144 1.00 70.62 109 GLU A CA 1
ATOM 890 C C . GLU A 1 109 ? 6.061 0.913 25.828 1.00 70.62 109 GLU A C 1
ATOM 892 O O . GLU A 1 109 ? 5.174 0.175 25.398 1.00 70.62 109 GLU A O 1
ATOM 897 N N . LYS A 1 110 ? 5.906 1.620 26.956 1.00 77.69 110 LYS A N 1
ATOM 898 C CA . LYS A 1 110 ? 4.661 1.677 27.717 1.00 77.69 110 LYS A CA 1
ATOM 899 C C . LYS A 1 110 ? 3.524 2.170 26.822 1.00 77.69 110 LYS A C 1
ATOM 901 O O . LYS A 1 110 ? 3.602 3.249 26.245 1.00 77.69 110 LYS A O 1
ATOM 906 N N . MET A 1 111 ? 2.452 1.391 26.804 1.00 82.81 111 MET A N 1
ATOM 907 C CA . MET A 1 111 ? 1.286 1.660 25.986 1.00 82.81 111 MET A CA 1
ATOM 908 C C . MET A 1 111 ? 0.588 2.970 26.413 1.00 82.81 111 MET A C 1
ATOM 910 O O . MET A 1 111 ? 0.424 3.207 27.617 1.00 82.81 111 MET A O 1
ATOM 914 N N . PRO A 1 112 ? 0.169 3.834 25.470 1.00 90.06 112 PRO A N 1
ATOM 915 C CA . PRO A 1 112 ? -0.635 5.009 25.788 1.00 90.06 112 PRO A CA 1
ATOM 916 C C . PRO A 1 112 ? -1.933 4.635 26.525 1.00 90.06 112 PRO A C 1
ATOM 918 O O . PRO A 1 112 ? -2.538 3.599 26.259 1.00 90.06 112 PRO A O 1
ATOM 921 N N . THR A 1 113 ? -2.413 5.483 27.440 1.00 89.62 113 THR A N 1
ATOM 922 C CA . THR A 1 113 ? -3.591 5.164 28.275 1.00 89.62 113 THR A CA 1
ATOM 923 C C . THR A 1 113 ? -4.873 4.930 27.466 1.00 89.62 113 THR A C 1
ATOM 925 O O . THR A 1 113 ? -5.701 4.106 27.846 1.00 89.62 113 THR A O 1
ATOM 928 N N . ASN A 1 114 ? -5.065 5.636 26.351 1.00 89.50 114 ASN A N 1
ATOM 929 C CA . ASN A 1 114 ? -6.182 5.396 25.430 1.00 89.50 114 ASN A CA 1
ATOM 930 C C . ASN A 1 114 ? -6.086 4.018 24.760 1.00 89.50 114 ASN A C 1
ATOM 932 O O . ASN A 1 114 ? -7.105 3.348 24.623 1.00 89.50 114 ASN A O 1
ATOM 936 N N . VAL A 1 115 ? -4.880 3.573 24.413 1.00 93.19 115 VAL A N 1
ATOM 937 C CA . VAL A 1 115 ? -4.632 2.241 23.855 1.00 93.19 115 VAL A CA 1
ATOM 938 C C . VAL A 1 115 ? -4.846 1.154 24.914 1.00 93.19 115 VAL A C 1
ATOM 940 O O . VAL A 1 115 ? -5.501 0.157 24.633 1.00 93.19 115 VAL A O 1
ATOM 943 N N . GLU A 1 116 ? -4.401 1.361 26.160 1.00 93.00 116 GLU A N 1
ATOM 944 C CA . GLU A 1 116 ? -4.704 0.444 27.276 1.00 93.00 116 GLU A CA 1
ATOM 945 C C . GLU A 1 116 ? -6.222 0.273 27.471 1.00 93.00 116 GLU A C 1
ATOM 947 O O . GLU A 1 116 ? -6.715 -0.852 27.551 1.00 93.00 116 GLU A O 1
ATOM 952 N N . ARG A 1 117 ? -6.979 1.382 27.483 1.00 93.56 117 ARG A N 1
ATOM 953 C CA . ARG A 1 117 ? -8.451 1.363 27.584 1.00 93.56 117 ARG A CA 1
ATOM 954 C C . ARG A 1 117 ? -9.110 0.690 26.387 1.00 93.56 117 ARG A C 1
ATOM 956 O O . ARG A 1 117 ? -10.096 -0.024 26.560 1.00 93.56 117 ARG A O 1
ATOM 963 N N . PHE A 1 118 ? -8.582 0.917 25.186 1.00 96.06 118 PHE A N 1
ATOM 964 C CA . PHE A 1 118 ? -9.069 0.266 23.976 1.00 96.06 118 PHE A CA 1
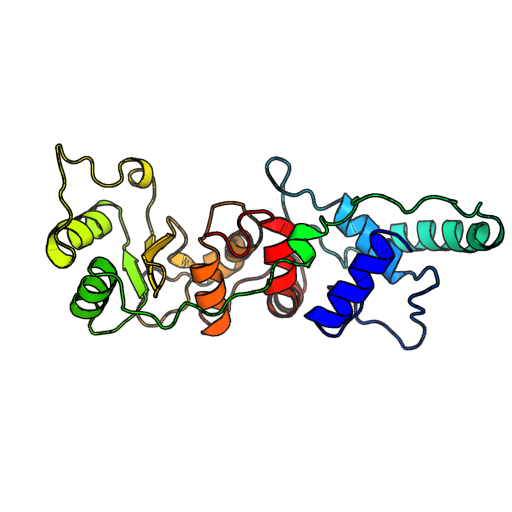ATOM 965 C C . PHE A 1 118 ? -8.924 -1.246 24.089 1.00 96.06 118 PHE A C 1
ATOM 967 O O . PHE A 1 118 ? -9.909 -1.958 23.922 1.00 96.06 118 PHE A O 1
ATOM 974 N N . LEU A 1 119 ? -7.729 -1.723 24.447 1.00 94.88 119 LEU A N 1
ATOM 975 C CA . LEU A 1 119 ? -7.448 -3.148 24.598 1.00 94.88 119 LEU A CA 1
ATOM 976 C C . LEU A 1 119 ? -8.279 -3.782 25.719 1.00 94.88 119 LEU A C 1
ATOM 978 O O . LEU A 1 119 ? -8.728 -4.916 25.587 1.00 94.88 119 LEU A O 1
ATOM 982 N N . GLU A 1 120 ? -8.544 -3.068 26.814 1.00 94.75 120 GLU A N 1
ATOM 983 C CA . GLU A 1 120 ? -9.472 -3.548 27.844 1.00 94.75 120 GLU A CA 1
ATOM 984 C C . GLU A 1 120 ? -10.897 -3.713 27.285 1.00 94.75 120 GLU A C 1
ATOM 986 O O . GLU A 1 120 ? -11.521 -4.763 27.468 1.00 94.75 120 GLU A O 1
ATOM 991 N N . ALA A 1 121 ? -11.398 -2.714 26.551 1.00 94.56 121 ALA A N 1
ATOM 992 C CA . ALA A 1 121 ? -12.738 -2.729 25.965 1.00 94.56 121 ALA A CA 1
ATOM 993 C C . ALA A 1 121 ? -12.895 -3.767 24.838 1.00 94.56 121 ALA A C 1
ATOM 995 O O . ALA A 1 121 ? -13.953 -4.389 24.715 1.00 94.56 121 ALA A O 1
ATOM 996 N N . SER A 1 122 ? -11.844 -3.991 24.047 1.00 94.94 122 SER A N 1
ATOM 997 C CA . SER A 1 122 ? -11.804 -4.957 22.945 1.00 94.94 122 SER A CA 1
ATOM 998 C C . SER A 1 122 ? -11.451 -6.382 23.390 1.00 94.94 122 SER A C 1
ATOM 1000 O O . SER A 1 122 ? -11.441 -7.294 22.568 1.00 94.94 122 SER A O 1
ATOM 1002 N N . LYS A 1 123 ? -11.184 -6.602 24.689 1.00 94.62 123 LYS A N 1
ATOM 1003 C CA . LYS A 1 123 ? -10.720 -7.883 25.262 1.00 94.62 123 LYS A CA 1
ATOM 1004 C C . LYS A 1 123 ? -9.370 -8.351 24.703 1.00 94.62 123 LYS A C 1
ATOM 1006 O O . LYS A 1 123 ? -9.136 -9.548 24.550 1.00 94.62 123 LYS A O 1
ATOM 1011 N N . GLY A 1 124 ? -8.475 -7.402 24.460 1.00 94.56 124 GLY A N 1
ATOM 1012 C CA . GLY A 1 124 ? -7.106 -7.617 24.002 1.00 94.56 124 GLY A CA 1
ATOM 1013 C C . GLY A 1 124 ? -6.941 -7.559 22.488 1.00 94.56 124 GLY A C 1
ATOM 1014 O O . GLY A 1 124 ? -5.824 -7.715 22.007 1.00 94.56 124 GLY A O 1
ATOM 1015 N N . GLU A 1 125 ? -8.019 -7.323 21.744 1.00 95.94 125 GLU A N 1
ATOM 1016 C CA . GLU A 1 125 ? -7.974 -7.276 20.289 1.00 95.94 125 GLU A CA 1
ATOM 1017 C C . GLU A 1 125 ? -7.503 -5.906 19.780 1.00 95.94 125 GLU A C 1
ATOM 1019 O O . GLU A 1 125 ? -8.023 -4.883 20.231 1.00 95.94 125 GLU A O 1
ATOM 1024 N N . PRO A 1 126 ? -6.538 -5.846 18.847 1.00 95.94 126 PRO A N 1
ATOM 1025 C CA . PRO A 1 126 ? -5.974 -4.575 18.397 1.00 95.94 126 PRO A CA 1
ATOM 1026 C C . PRO A 1 126 ? -6.841 -3.859 17.355 1.00 95.94 126 PRO A C 1
ATOM 1028 O O . PRO A 1 126 ? -6.652 -2.666 17.150 1.00 95.94 126 PRO A O 1
ATOM 1031 N N . LEU A 1 127 ? -7.783 -4.560 16.717 1.00 98.00 127 LEU A N 1
ATOM 1032 C CA . LEU A 1 127 ? -8.698 -4.005 15.721 1.00 98.00 127 LEU A CA 1
ATOM 1033 C C . LEU A 1 127 ? -10.142 -4.062 16.216 1.00 98.00 127 LEU A C 1
ATOM 1035 O O . LEU A 1 127 ? -10.578 -5.079 16.764 1.00 98.00 127 LEU A O 1
ATOM 1039 N N . LEU A 1 128 ? -10.886 -2.986 15.972 1.00 98.25 128 LEU A N 1
ATOM 1040 C CA . LEU A 1 128 ? -12.344 -2.943 16.061 1.00 98.25 128 LEU A CA 1
ATOM 1041 C C . LEU A 1 128 ? -12.920 -2.289 14.803 1.00 98.25 128 LEU A C 1
ATOM 1043 O O . LEU A 1 128 ? -12.290 -1.412 14.216 1.00 98.25 128 LEU A O 1
ATOM 1047 N N . TYR A 1 129 ? -14.130 -2.706 14.439 1.00 98.44 129 TYR A N 1
ATOM 1048 C CA . TYR A 1 129 ? -14.832 -2.284 13.229 1.00 98.44 129 TYR A CA 1
ATOM 1049 C C . TYR A 1 129 ? -16.146 -1.598 13.608 1.00 98.44 129 TYR A C 1
ATOM 1051 O O . TYR A 1 129 ? -16.861 -2.096 14.486 1.00 98.44 129 TYR A O 1
ATOM 1059 N N . PHE A 1 130 ? -16.465 -0.475 12.966 1.00 98.38 130 PHE A N 1
ATOM 1060 C CA . PHE A 1 130 ? -17.667 0.317 13.248 1.00 98.38 130 PHE A CA 1
ATOM 1061 C C . PHE A 1 130 ? -18.363 0.702 11.944 1.00 98.38 130 PHE A C 1
ATOM 1063 O O . PHE A 1 130 ? -17.731 1.248 11.053 1.00 98.38 130 PHE A O 1
ATOM 1070 N N . ASP A 1 131 ? -19.665 0.451 11.836 1.00 97.81 131 ASP A N 1
ATOM 1071 C CA . ASP A 1 131 ? -20.448 0.733 10.621 1.00 97.81 131 ASP A CA 1
ATOM 1072 C C . ASP A 1 131 ? -20.695 2.230 10.379 1.00 97.81 131 ASP A C 1
ATOM 1074 O O . ASP A 1 131 ? -20.967 2.656 9.261 1.00 97.81 131 ASP A O 1
ATOM 1078 N N . SER A 1 132 ? -20.624 3.038 11.434 1.00 97.69 132 SER A N 1
ATOM 1079 C CA . SER A 1 132 ? -21.077 4.422 11.424 1.00 97.69 132 SER A CA 1
ATOM 1080 C C . SER A 1 132 ? -20.297 5.283 12.408 1.00 97.69 132 SER A C 1
ATOM 1082 O O . SER A 1 132 ? -19.802 4.811 13.441 1.00 97.69 132 SER A O 1
ATOM 1084 N N . TYR A 1 133 ? -20.253 6.584 12.118 1.00 96.75 133 TYR A N 1
ATOM 1085 C CA . TYR A 1 133 ? -19.642 7.577 12.995 1.00 96.75 133 TYR A CA 1
ATOM 1086 C C . TYR A 1 133 ? -20.286 7.583 14.390 1.00 96.75 133 TYR A C 1
ATOM 1088 O O . TYR A 1 133 ? -19.580 7.664 15.391 1.00 96.75 133 TYR A O 1
ATOM 1096 N N . ASP A 1 134 ? -21.609 7.414 14.487 1.00 95.38 134 ASP A N 1
ATOM 1097 C CA . ASP A 1 134 ? -22.310 7.358 15.775 1.00 95.38 134 ASP A CA 1
ATOM 1098 C C . ASP A 1 134 ? -21.848 6.166 16.630 1.00 95.38 134 ASP A C 1
ATOM 1100 O O . ASP A 1 134 ? -21.641 6.313 17.839 1.00 95.38 134 ASP A O 1
ATOM 1104 N N . ALA A 1 135 ? -21.635 4.993 16.021 1.00 96.50 135 ALA A N 1
ATOM 1105 C CA . ALA A 1 135 ? -21.118 3.816 16.719 1.00 96.50 135 ALA A CA 1
ATOM 1106 C C . ALA A 1 135 ? -19.664 4.017 17.181 1.00 96.50 135 ALA A C 1
ATOM 1108 O O . ALA A 1 135 ? -19.334 3.715 18.336 1.00 96.50 135 ALA A O 1
ATOM 1109 N N . LEU A 1 136 ? -18.816 4.576 16.311 1.00 96.69 136 LEU A N 1
ATOM 1110 C CA . LEU A 1 136 ? -17.428 4.932 16.621 1.00 96.69 136 LEU A CA 1
ATOM 1111 C C . LEU A 1 136 ? -17.360 5.928 17.787 1.00 96.69 136 LEU A C 1
ATOM 1113 O O . LEU A 1 136 ? -16.696 5.694 18.802 1.00 96.69 136 LEU A O 1
ATOM 1117 N N . LYS A 1 137 ? -18.104 7.028 17.669 1.00 95.06 137 LYS A N 1
ATOM 1118 C CA . LYS A 1 137 ? -18.193 8.086 18.670 1.00 95.06 137 LYS A CA 1
ATOM 1119 C C . LYS A 1 137 ? -18.691 7.546 20.004 1.00 95.06 137 LYS A C 1
ATOM 1121 O O . LYS A 1 137 ? -18.093 7.822 21.048 1.00 95.06 137 LYS A O 1
ATOM 1126 N N . PHE A 1 138 ? -19.755 6.741 19.986 1.00 94.06 138 PHE A N 1
ATOM 1127 C CA . PHE A 1 138 ? -20.279 6.100 21.187 1.00 94.06 138 PHE A CA 1
ATOM 1128 C C . PHE A 1 138 ? -19.198 5.272 21.889 1.00 94.06 138 PHE A C 1
ATOM 1130 O O . PHE A 1 138 ? -19.041 5.376 23.108 1.00 94.06 138 PHE A O 1
ATOM 1137 N N . PHE A 1 139 ? -18.408 4.498 21.140 1.00 94.94 139 PHE A N 1
ATOM 1138 C CA . PHE A 1 139 ? -17.305 3.723 21.700 1.00 94.94 139 PHE A CA 1
ATOM 1139 C C . PHE A 1 139 ? -16.216 4.612 22.323 1.00 94.94 139 PHE A C 1
ATOM 1141 O O . PHE A 1 139 ? -15.784 4.341 23.447 1.00 94.94 139 PHE A O 1
ATOM 1148 N N . PHE A 1 140 ? -15.807 5.707 21.677 1.00 94.00 140 PHE A N 1
ATOM 1149 C CA . PHE A 1 140 ? -14.800 6.619 22.242 1.00 94.00 140 PHE A CA 1
ATOM 1150 C C . PHE A 1 140 ? -15.268 7.308 23.527 1.00 94.00 140 PHE A C 1
ATOM 1152 O O . PHE A 1 140 ? -14.534 7.343 24.521 1.00 94.00 140 PHE A O 1
ATOM 1159 N N . VAL A 1 141 ? -16.513 7.776 23.571 1.00 92.06 141 VAL A N 1
ATOM 1160 C CA . VAL A 1 141 ? -17.065 8.413 24.775 1.00 92.06 141 VAL A CA 1
ATOM 1161 C C . VAL A 1 141 ? -17.264 7.386 25.895 1.00 92.06 141 VAL A C 1
ATOM 1163 O O . VAL A 1 141 ? -16.830 7.593 27.031 1.00 92.06 141 VAL A O 1
ATOM 1166 N N . GLN A 1 142 ? -17.892 6.243 25.602 1.00 90.00 142 GLN A N 1
ATOM 1167 C CA . GLN A 1 142 ? -18.277 5.281 26.638 1.00 90.00 142 GLN A CA 1
ATOM 1168 C C . GLN A 1 142 ? -17.123 4.396 27.105 1.00 90.00 142 GLN A C 1
ATOM 1170 O O . GLN A 1 142 ? -16.986 4.180 28.313 1.00 90.00 142 GLN A O 1
ATOM 1175 N N . SER A 1 143 ? -16.288 3.902 26.193 1.00 89.75 143 SER A N 1
ATOM 1176 C CA . SER A 1 143 ? -15.197 2.976 26.514 1.00 89.75 143 SER A CA 1
ATOM 1177 C C . SER A 1 143 ? -13.906 3.725 26.826 1.00 89.75 143 SER A C 1
ATOM 1179 O O . SER A 1 143 ? -13.278 3.469 27.853 1.00 89.75 143 SER A O 1
ATOM 1181 N N . LEU A 1 144 ? -13.530 4.699 25.991 1.00 89.38 144 LEU A N 1
ATOM 1182 C CA . LEU A 1 144 ? -12.248 5.397 26.142 1.00 89.38 144 LEU A CA 1
ATOM 1183 C C . LEU A 1 144 ? -12.321 6.620 27.061 1.00 89.38 144 LEU A C 1
ATOM 1185 O O . LEU A 1 144 ? -11.273 7.106 27.500 1.00 89.38 144 LEU A O 1
ATOM 1189 N N . LYS A 1 145 ? -13.533 7.058 27.432 1.00 87.69 145 LYS A N 1
ATOM 1190 C CA . LYS A 1 145 ? -13.802 8.230 28.287 1.00 87.69 145 LYS A CA 1
ATOM 1191 C C . LYS A 1 145 ? -13.271 9.528 27.685 1.00 87.69 145 LYS A C 1
ATOM 1193 O O . LYS A 1 145 ? -12.716 10.353 28.407 1.00 87.69 145 LYS A O 1
ATOM 1198 N N . TRP A 1 146 ? -13.376 9.663 26.369 1.00 88.56 146 TRP A N 1
ATOM 1199 C CA . TRP A 1 146 ? -13.047 10.910 25.687 1.00 88.56 146 TRP A CA 1
ATOM 1200 C C . TRP A 1 146 ? -14.145 11.945 25.944 1.00 88.56 146 TRP A C 1
ATOM 1202 O O . TRP A 1 146 ? -15.321 11.592 26.056 1.00 88.56 146 TRP A O 1
ATOM 1212 N N . GLU A 1 147 ? -13.743 13.205 26.098 1.00 84.31 147 GLU A N 1
ATOM 1213 C CA . GLU A 1 147 ? -14.677 14.319 26.250 1.00 84.31 147 GLU A CA 1
ATOM 1214 C C . GLU A 1 147 ? -15.321 14.628 24.896 1.00 84.31 147 GLU A C 1
ATOM 1216 O O . GLU A 1 147 ? -14.659 14.613 23.861 1.00 84.31 147 GLU A O 1
ATOM 1221 N N . ASP A 1 148 ? -16.624 14.884 24.913 1.00 82.12 148 ASP A N 1
ATOM 1222 C CA . ASP A 1 148 ? -17.413 15.244 23.737 1.00 82.12 148 ASP A CA 1
ATOM 1223 C C . ASP A 1 148 ? -18.121 16.566 24.034 1.00 82.12 148 ASP A C 1
ATOM 1225 O O . ASP A 1 148 ? -19.286 16.612 24.435 1.00 82.12 148 ASP A O 1
ATOM 1229 N N . GLU A 1 149 ? -17.357 17.654 23.945 1.00 77.44 149 GLU A N 1
ATOM 1230 C CA . GLU A 1 149 ? -17.894 19.000 24.107 1.00 77.44 149 GLU A CA 1
ATOM 1231 C C . GLU A 1 149 ? -18.736 19.361 22.880 1.00 77.44 149 GLU A C 1
ATOM 1233 O O . GLU A 1 149 ? -18.301 19.201 21.742 1.00 77.44 149 GLU A O 1
ATOM 1238 N N . GLU A 1 150 ? -19.964 19.828 23.109 1.00 76.62 150 GLU A N 1
ATOM 1239 C CA . GLU A 1 150 ? -20.882 20.283 22.053 1.00 76.62 150 GLU A CA 1
ATOM 1240 C C . GLU A 1 150 ? -21.140 19.266 20.921 1.00 76.62 150 GLU A C 1
ATOM 1242 O O . GLU A 1 150 ? -21.420 19.660 19.792 1.00 76.62 150 GLU A O 1
ATOM 1247 N N . ASP A 1 151 ? -21.080 17.958 21.207 1.00 74.12 151 ASP A N 1
ATOM 1248 C CA . ASP A 1 151 ? -21.310 16.900 20.207 1.00 74.12 151 ASP A CA 1
ATOM 1249 C C . ASP A 1 151 ? -20.293 16.935 19.033 1.00 74.12 151 ASP A C 1
ATOM 1251 O O . ASP A 1 151 ? -20.570 16.495 17.907 1.00 74.12 151 ASP A O 1
ATOM 1255 N N . SER A 1 152 ? -19.092 17.461 19.296 1.00 76.62 152 SER A N 1
ATOM 1256 C CA . SER A 1 152 ? -18.074 17.781 18.290 1.00 76.62 152 SER A CA 1
ATOM 1257 C C . SER A 1 152 ? -16.877 16.825 18.243 1.00 76.62 152 SER A C 1
ATOM 1259 O O . SER A 1 152 ? -15.901 17.133 17.567 1.00 76.62 152 SER A O 1
ATOM 1261 N N . LEU A 1 153 ? -16.912 15.663 18.909 1.00 86.06 153 LEU A N 1
ATOM 1262 C CA . LEU A 1 153 ? -15.771 14.737 18.892 1.00 86.06 153 LEU A CA 1
ATOM 1263 C C . LEU A 1 153 ? -15.423 14.245 17.472 1.00 86.06 153 LEU A C 1
ATOM 1265 O O . LEU A 1 153 ? -16.172 13.459 16.907 1.00 86.06 153 LEU A O 1
ATOM 1269 N N . LEU A 1 154 ? -14.260 14.624 16.930 1.00 87.38 154 LEU A N 1
ATOM 1270 C CA . LEU A 1 154 ? -13.801 14.250 15.576 1.00 87.38 154 LEU A CA 1
ATOM 1271 C C . LEU A 1 154 ? -14.833 14.613 14.485 1.00 87.38 154 LEU A C 1
ATOM 1273 O O . LEU A 1 154 ? -15.373 13.726 13.826 1.00 87.38 154 LEU A O 1
ATOM 1277 N N . PRO A 1 155 ? -15.156 15.905 14.303 1.00 89.38 155 PRO A N 1
ATOM 1278 C CA . PRO A 1 155 ? -16.261 16.323 13.444 1.00 89.38 155 PRO A CA 1
ATOM 1279 C C . PRO A 1 155 ? -16.000 16.021 11.964 1.00 89.38 155 PRO A C 1
ATOM 1281 O O . PRO A 1 155 ? -16.957 15.790 11.230 1.00 89.38 155 PRO A O 1
ATOM 1284 N N . ASP A 1 156 ? -14.730 15.956 11.562 1.00 91.12 156 ASP A N 1
ATOM 1285 C CA . ASP A 1 156 ? -14.308 15.635 10.197 1.00 91.12 156 ASP A CA 1
ATOM 1286 C C . ASP A 1 156 ? -14.649 14.185 9.816 1.00 91.12 156 ASP A C 1
ATOM 1288 O O . ASP A 1 156 ? -14.804 13.876 8.647 1.00 91.12 156 ASP A O 1
ATOM 1292 N N . LEU A 1 157 ? -14.866 13.291 10.791 1.00 94.12 157 LEU A N 1
ATOM 1293 C CA . LEU A 1 157 ? -15.249 11.900 10.523 1.00 94.12 157 LEU A CA 1
ATOM 1294 C C . LEU A 1 157 ? -16.759 11.707 10.299 1.00 94.12 157 LEU A C 1
ATOM 1296 O O . LEU A 1 157 ? -17.194 10.588 10.043 1.00 94.12 157 LEU A O 1
ATOM 1300 N N . LYS A 1 158 ? -17.579 12.761 10.421 1.00 94.31 158 LYS A N 1
ATOM 1301 C CA . LYS A 1 158 ? -19.051 12.655 10.353 1.00 94.31 158 LYS A CA 1
ATOM 1302 C C . LYS A 1 158 ? -19.582 12.242 8.983 1.00 94.31 158 LYS A C 1
ATOM 1304 O O . LYS A 1 158 ? -20.702 11.742 8.911 1.00 94.31 158 LYS A O 1
ATOM 1309 N N . GLU A 1 159 ? -18.830 12.510 7.921 1.00 94.81 159 GLU A N 1
ATOM 1310 C CA . GLU A 1 159 ? -19.232 12.187 6.548 1.00 94.81 159 GLU A CA 1
ATOM 1311 C C . GLU A 1 159 ? -18.872 10.760 6.121 1.00 94.81 159 GLU A C 1
ATOM 1313 O O . GLU A 1 159 ? -19.417 10.279 5.132 1.00 94.81 159 GLU A O 1
ATOM 1318 N N . PHE A 1 160 ? -18.039 10.076 6.907 1.00 96.50 160 PHE A N 1
ATOM 1319 C CA . PHE A 1 160 ? -17.529 8.739 6.616 1.00 96.50 160 PHE A CA 1
ATOM 1320 C C . PHE A 1 160 ? -18.293 7.646 7.388 1.00 96.50 160 PHE A C 1
ATOM 1322 O O . PHE A 1 160 ? -18.981 7.899 8.388 1.00 96.50 160 PHE A O 1
ATOM 1329 N N . GLY A 1 161 ? -18.148 6.405 6.934 1.00 97.25 161 GLY A N 1
ATOM 1330 C CA . GLY A 1 161 ? -18.665 5.188 7.548 1.00 97.25 161 GLY A CA 1
ATOM 1331 C C . GLY A 1 161 ? -17.578 4.127 7.720 1.00 97.25 161 GLY A C 1
ATOM 1332 O O . GLY A 1 161 ? -16.385 4.424 7.699 1.00 97.25 161 GLY A O 1
ATOM 1333 N N . ASN A 1 162 ? -18.012 2.883 7.951 1.00 98.06 162 ASN A N 1
ATOM 1334 C CA . ASN A 1 162 ? -17.201 1.668 7.790 1.00 98.06 162 ASN A CA 1
ATOM 1335 C C . ASN A 1 162 ? -15.747 1.802 8.283 1.00 98.06 162 ASN A C 1
ATOM 1337 O O . ASN A 1 162 ? -14.779 1.610 7.550 1.00 98.06 162 ASN A O 1
ATOM 1341 N N . PHE A 1 163 ? -15.598 2.137 9.562 1.00 98.50 163 PHE A N 1
ATOM 1342 C CA . PHE A 1 163 ? -14.324 2.468 10.180 1.00 98.50 163 PHE A CA 1
ATOM 1343 C C . PHE A 1 163 ? -13.577 1.233 10.672 1.00 98.50 163 PHE A C 1
ATOM 1345 O O . PHE A 1 163 ? -14.162 0.342 11.299 1.00 98.50 163 PHE A O 1
ATOM 1352 N N . VAL A 1 164 ? -12.254 1.264 10.531 1.00 98.50 164 VAL A N 1
ATOM 1353 C CA . VAL A 1 164 ? -11.320 0.409 11.268 1.00 98.50 164 VAL A CA 1
ATOM 1354 C C . VAL A 1 164 ? -10.595 1.257 12.304 1.00 98.50 164 VAL A C 1
ATOM 1356 O O . VAL A 1 164 ? -9.950 2.246 11.963 1.00 98.50 164 VAL A O 1
ATOM 1359 N N . VAL A 1 165 ? -10.655 0.866 13.577 1.00 98.06 165 VAL A N 1
ATOM 1360 C CA . VAL A 1 165 ? -9.809 1.459 14.622 1.00 98.06 165 VAL A CA 1
ATOM 1361 C C . VAL A 1 165 ? -8.712 0.479 14.984 1.00 98.06 165 VAL A C 1
ATOM 1363 O O . VAL A 1 165 ? -8.996 -0.630 15.440 1.00 98.06 165 VAL A O 1
ATOM 1366 N N . PHE A 1 166 ? -7.466 0.914 14.820 1.00 97.25 166 PHE A N 1
ATOM 1367 C CA . PHE A 1 166 ? -6.280 0.138 15.141 1.00 97.25 166 PHE A CA 1
ATOM 1368 C C . PHE A 1 166 ? -5.547 0.706 16.343 1.00 97.25 166 PHE A C 1
ATOM 1370 O O . PHE A 1 166 ? -5.094 1.848 16.353 1.00 97.25 166 PHE A O 1
ATOM 1377 N N . ALA A 1 167 ? -5.415 -0.130 17.360 1.00 95.81 167 ALA A N 1
ATOM 1378 C CA . ALA A 1 167 ? -4.684 0.157 18.570 1.00 95.81 167 ALA A CA 1
ATOM 1379 C C . ALA A 1 167 ? -3.263 -0.392 18.476 1.00 95.81 167 ALA A C 1
ATOM 1381 O O . ALA A 1 167 ? -3.046 -1.605 18.431 1.00 95.81 167 ALA A O 1
ATOM 1382 N N . ASN A 1 168 ? -2.289 0.514 18.486 1.00 92.88 168 ASN A N 1
ATOM 1383 C CA . ASN A 1 168 ? -0.879 0.179 18.406 1.00 92.88 168 ASN A CA 1
ATOM 1384 C C . ASN A 1 168 ? -0.051 1.001 19.419 1.00 92.88 168 ASN A C 1
ATOM 1386 O O . ASN A 1 168 ? -0.572 1.905 20.071 1.00 92.88 168 ASN A O 1
ATOM 1390 N N . PRO A 1 169 ? 1.248 0.706 19.586 1.00 91.19 169 PRO A N 1
ATOM 1391 C CA . PRO A 1 169 ? 2.103 1.445 20.513 1.00 91.19 169 PRO A CA 1
ATOM 1392 C C . PRO A 1 169 ? 2.293 2.943 20.239 1.00 91.19 169 PRO A C 1
ATOM 1394 O O . PRO A 1 169 ? 2.667 3.662 21.164 1.00 91.19 169 PRO A O 1
ATOM 1397 N N . LYS A 1 170 ? 2.039 3.431 19.015 1.00 90.19 170 LYS A N 1
ATOM 1398 C CA . LYS A 1 170 ? 2.044 4.869 18.700 1.00 90.19 170 LYS A CA 1
ATOM 1399 C C . LYS A 1 170 ? 0.739 5.551 19.131 1.00 90.19 170 LYS A C 1
ATOM 1401 O O . LYS A 1 170 ? 0.754 6.722 19.499 1.00 90.19 170 LYS A O 1
ATOM 1406 N N . GLY A 1 171 ? -0.382 4.827 19.143 1.00 92.62 171 GLY A N 1
ATOM 1407 C CA . GLY A 1 171 ? -1.683 5.365 19.524 1.00 92.62 171 GLY A CA 1
ATOM 1408 C C . GLY A 1 171 ? -2.859 4.596 18.926 1.00 92.62 171 GLY A C 1
ATOM 1409 O O . GLY A 1 171 ? -2.774 3.403 18.639 1.00 92.62 171 GLY A O 1
ATOM 1410 N N . LEU A 1 172 ? -3.984 5.298 18.778 1.00 94.50 172 LEU A N 1
ATOM 1411 C CA . LEU A 1 172 ? -5.147 4.804 18.045 1.00 94.50 172 LEU A CA 1
ATOM 1412 C C . LEU A 1 172 ? -5.141 5.428 16.653 1.00 94.50 172 LEU A C 1
ATOM 1414 O O . LEU A 1 172 ? -5.152 6.652 16.540 1.00 94.50 172 LEU A O 1
ATOM 1418 N N . LEU A 1 173 ? -5.140 4.589 15.627 1.00 95.38 173 LEU A N 1
ATOM 1419 C CA . LEU A 1 173 ? -5.314 4.978 14.235 1.00 95.38 173 LEU A CA 1
ATOM 1420 C C . LEU A 1 173 ? -6.749 4.683 13.813 1.00 95.38 173 LEU A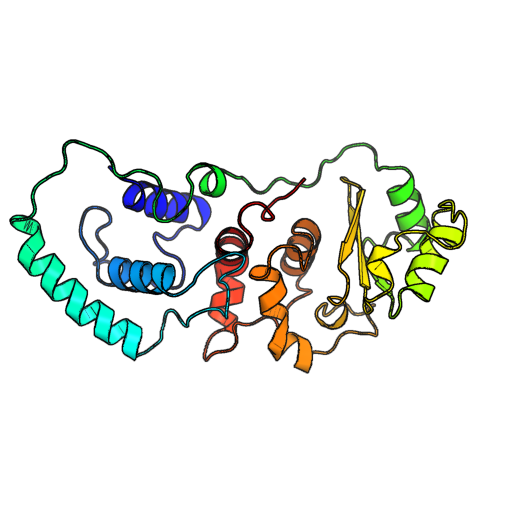 C 1
ATOM 1422 O O . LEU A 1 173 ? -7.342 3.705 14.271 1.00 95.38 173 LEU A O 1
ATOM 1426 N N . ILE A 1 174 ? -7.301 5.529 12.952 1.00 96.88 174 ILE A N 1
ATOM 1427 C CA . ILE A 1 174 ? -8.660 5.395 12.430 1.00 96.88 174 ILE A CA 1
ATOM 1428 C C . ILE A 1 174 ? -8.551 5.399 10.909 1.00 96.88 174 ILE A C 1
ATOM 1430 O O . ILE A 1 174 ? -8.047 6.364 10.346 1.00 96.88 174 ILE A O 1
ATOM 1434 N N . GLY A 1 175 ? -8.993 4.319 10.272 1.00 97.06 175 GLY A N 1
ATOM 1435 C CA . GLY A 1 175 ? -9.223 4.255 8.833 1.00 97.06 175 GLY A CA 1
ATOM 1436 C C . GLY A 1 175 ? -10.721 4.421 8.564 1.00 97.06 175 GLY A C 1
ATOM 1437 O O . GLY A 1 175 ? -11.461 3.490 8.894 1.00 97.06 175 GLY A O 1
ATOM 1438 N N . PRO A 1 176 ? -11.193 5.576 8.069 1.00 97.44 176 PRO A N 1
ATOM 1439 C CA . PRO A 1 176 ? -12.570 5.744 7.591 1.00 97.44 176 PRO A CA 1
ATOM 1440 C C . PRO A 1 176 ? -12.793 4.987 6.277 1.00 97.44 176 PRO A C 1
ATOM 1442 O O . PRO A 1 176 ? -11.857 4.865 5.506 1.00 97.44 176 PRO A O 1
ATOM 1445 N N . ASP A 1 177 ? -14.001 4.473 6.031 1.00 97.81 177 ASP A N 1
ATOM 1446 C CA . ASP A 1 177 ? -14.422 3.817 4.774 1.00 97.81 177 ASP A CA 1
ATOM 1447 C C . ASP A 1 177 ? -13.585 2.615 4.292 1.00 97.81 177 ASP A C 1
ATOM 1449 O O . ASP A 1 177 ? -13.796 2.098 3.202 1.00 97.81 177 ASP A O 1
ATOM 1453 N N . VAL A 1 178 ? -12.680 2.086 5.118 1.00 98.25 178 VAL A N 1
ATOM 1454 C CA . VAL A 1 178 ? -11.813 0.958 4.732 1.00 98.25 178 VAL A CA 1
ATOM 1455 C C . VAL A 1 178 ? -12.220 -0.377 5.350 1.00 98.25 178 VAL A C 1
ATOM 1457 O O . VAL A 1 178 ? -11.635 -1.404 5.014 1.00 98.25 178 VAL A O 1
ATOM 1460 N N . ALA A 1 179 ? -13.196 -0.419 6.268 1.00 98.50 179 ALA A N 1
ATOM 1461 C CA . ALA A 1 179 ? -13.537 -1.659 6.972 1.00 98.50 179 ALA A CA 1
ATOM 1462 C C . ALA A 1 179 ? -14.011 -2.765 6.033 1.00 98.50 179 ALA A C 1
ATOM 1464 O O . ALA A 1 179 ? -13.743 -3.931 6.306 1.00 98.50 179 ALA A O 1
ATOM 1465 N N . GLU A 1 180 ? -14.672 -2.437 4.928 1.00 98.56 180 GLU A N 1
ATOM 1466 C CA . GLU A 1 180 ? -15.185 -3.431 3.981 1.00 98.56 180 GLU A CA 1
ATOM 1467 C C . GLU A 1 180 ? -14.065 -4.259 3.329 1.00 98.56 180 GLU A C 1
ATOM 1469 O O . GLU A 1 180 ? -14.306 -5.394 2.922 1.00 98.56 180 GLU A O 1
ATOM 1474 N N . TYR A 1 181 ? -12.825 -3.763 3.338 1.00 98.62 181 TYR A N 1
ATOM 1475 C CA . TYR A 1 181 ? -11.671 -4.431 2.735 1.00 98.62 181 TYR A CA 1
ATOM 1476 C C . TYR A 1 181 ? -10.991 -5.466 3.642 1.00 98.62 181 TYR A C 1
ATOM 1478 O O . TYR A 1 181 ? -10.276 -6.339 3.155 1.00 98.62 181 TYR A O 1
ATOM 1486 N N . PHE A 1 182 ? -11.202 -5.403 4.962 1.00 98.62 182 PHE A N 1
ATOM 1487 C CA . PHE A 1 182 ? -10.473 -6.240 5.924 1.00 98.62 182 PHE A CA 1
ATOM 1488 C C . PHE A 1 182 ? -11.183 -7.578 6.169 1.00 98.62 182 PHE A C 1
ATOM 1490 O O . PHE A 1 182 ? -12.164 -7.639 6.918 1.00 98.62 182 PHE A O 1
ATOM 1497 N N . ALA A 1 183 ? -10.635 -8.667 5.623 1.00 98.50 183 ALA A N 1
ATOM 1498 C CA . ALA A 1 183 ? -11.099 -10.055 5.731 1.00 98.50 183 ALA A CA 1
ATOM 1499 C C . ALA A 1 183 ? -10.866 -10.684 7.123 1.00 98.50 183 ALA A C 1
ATOM 1501 O O . ALA A 1 183 ? -10.320 -11.779 7.287 1.00 98.50 183 ALA A O 1
ATOM 1502 N N . ASP A 1 184 ? -11.295 -9.989 8.170 1.00 98.00 184 ASP A N 1
ATOM 1503 C CA . ASP A 1 184 ? -11.211 -10.434 9.552 1.00 98.00 184 ASP A CA 1
ATOM 1504 C C . ASP A 1 184 ? -12.501 -11.151 9.967 1.00 98.00 184 ASP A C 1
ATOM 1506 O O . ASP A 1 184 ? -13.608 -10.655 9.783 1.00 98.00 184 ASP A O 1
ATOM 1510 N N . LYS A 1 185 ? -12.380 -12.304 10.632 1.00 96.69 185 LYS A N 1
ATOM 1511 C CA . LYS A 1 185 ? -13.531 -13.085 11.130 1.00 96.69 185 LYS A CA 1
ATOM 1512 C C . LYS A 1 185 ? -14.435 -12.310 12.091 1.00 96.69 185 LYS A C 1
ATOM 1514 O O . LYS A 1 185 ? -15.558 -12.741 12.350 1.00 96.69 185 LYS A O 1
ATOM 1519 N N . ARG A 1 186 ? -13.922 -11.236 12.691 1.00 96.56 186 ARG A N 1
ATOM 1520 C CA . ARG A 1 186 ? -14.645 -10.363 13.624 1.00 96.56 186 ARG A CA 1
ATOM 1521 C C . ARG A 1 186 ? -15.300 -9.178 12.931 1.00 96.56 186 ARG A C 1
ATOM 1523 O O . ARG A 1 186 ? -16.079 -8.492 13.584 1.00 96.56 186 ARG A O 1
ATOM 1530 N N . ASN A 1 187 ? -14.967 -8.930 11.668 1.00 98.31 187 ASN A N 1
ATOM 1531 C CA . ASN A 1 187 ? -15.475 -7.816 10.897 1.00 98.31 187 ASN A CA 1
ATOM 1532 C C . ASN A 1 187 ? -16.778 -8.215 10.183 1.00 98.31 187 ASN A C 1
ATOM 1534 O O . ASN A 1 187 ? -16.734 -8.981 9.221 1.00 98.31 187 ASN A O 1
ATOM 1538 N N . PRO A 1 188 ? -17.949 -7.726 10.628 1.00 97.75 188 PRO A N 1
ATOM 1539 C CA . PRO A 1 188 ? -19.210 -8.016 9.955 1.00 97.75 188 PRO A CA 1
ATOM 1540 C C . PRO A 1 188 ? -19.409 -7.199 8.669 1.00 97.75 188 PRO A C 1
ATOM 1542 O O . PRO A 1 188 ? -20.369 -7.468 7.954 1.00 97.75 188 PRO A O 1
ATOM 1545 N N . LEU A 1 189 ? -18.557 -6.199 8.412 1.00 98.56 189 LEU A N 1
ATOM 1546 C CA . LEU A 1 189 ? -18.661 -5.274 7.280 1.00 98.56 189 LEU A CA 1
ATOM 1547 C C . LEU A 1 189 ? -17.880 -5.751 6.057 1.00 98.56 189 LEU A C 1
ATOM 1549 O O . LEU A 1 189 ? -18.078 -5.224 4.975 1.00 98.56 189 LEU A O 1
ATOM 1553 N N . TYR A 1 190 ? -16.999 -6.738 6.224 1.00 98.69 190 TYR A N 1
ATOM 1554 C CA . TYR A 1 190 ? -16.160 -7.240 5.145 1.00 98.69 190 TYR A CA 1
ATOM 1555 C C . TYR A 1 190 ? -16.981 -7.652 3.913 1.00 98.69 190 TYR A C 1
ATOM 1557 O O . TYR A 1 190 ? -17.926 -8.443 4.011 1.00 98.69 190 TYR A O 1
ATOM 1565 N N . ASN A 1 191 ? -16.562 -7.150 2.755 1.00 98.69 191 ASN A N 1
ATOM 1566 C CA . ASN A 1 191 ? -17.160 -7.406 1.459 1.00 98.69 191 ASN A CA 1
ATOM 1567 C C . ASN A 1 191 ? -16.062 -7.809 0.469 1.00 98.69 191 ASN A C 1
ATOM 1569 O O . ASN A 1 191 ? -15.294 -6.975 0.005 1.00 98.69 191 ASN A O 1
ATOM 1573 N N . ALA A 1 192 ? -16.007 -9.100 0.136 1.00 98.38 192 ALA A N 1
ATOM 1574 C CA . ALA A 1 192 ? -14.981 -9.642 -0.750 1.00 98.38 192 ALA A CA 1
ATOM 1575 C C . ALA A 1 192 ? -15.036 -9.063 -2.174 1.00 98.38 192 ALA A C 1
ATOM 1577 O O . ALA A 1 192 ? -13.989 -8.883 -2.775 1.00 98.38 192 ALA A O 1
ATOM 1578 N N . GLU A 1 193 ? -16.233 -8.777 -2.700 1.00 98.31 193 GLU A N 1
ATOM 1579 C CA . GLU A 1 193 ? -16.409 -8.226 -4.054 1.00 98.31 193 GLU A CA 1
ATOM 1580 C C . GLU A 1 193 ? -15.894 -6.786 -4.110 1.00 98.31 193 GLU A C 1
ATOM 1582 O O . GLU A 1 193 ? -15.078 -6.460 -4.961 1.00 98.31 193 GLU A O 1
ATOM 1587 N N . LEU A 1 194 ? -16.262 -5.961 -3.125 1.00 98.00 194 LEU A N 1
ATOM 1588 C CA . LEU A 1 194 ? -15.761 -4.588 -3.033 1.00 98.00 194 LEU A CA 1
ATOM 1589 C C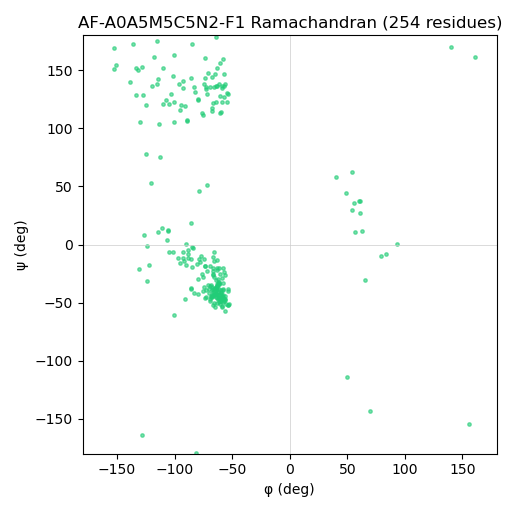 . LEU A 1 194 ? -14.248 -4.547 -2.762 1.00 98.00 194 LEU A C 1
ATOM 1591 O O . LEU A 1 194 ? -13.523 -3.762 -3.360 1.00 98.00 194 LEU A O 1
ATOM 1595 N N . ALA A 1 195 ? -13.746 -5.436 -1.900 1.00 98.19 195 ALA A N 1
ATOM 1596 C CA . ALA A 1 195 ? -12.313 -5.560 -1.649 1.00 98.19 195 ALA A CA 1
ATOM 1597 C C . ALA A 1 195 ? -11.530 -5.981 -2.902 1.00 98.19 195 ALA A C 1
ATOM 1599 O O . ALA A 1 195 ? -10.382 -5.579 -3.078 1.00 98.19 195 ALA A O 1
ATOM 1600 N N . GLU A 1 196 ? -12.140 -6.792 -3.765 1.00 97.88 196 GLU A N 1
ATOM 1601 C CA . GLU A 1 196 ? -11.558 -7.196 -5.039 1.00 97.88 196 GLU A CA 1
ATOM 1602 C C . GLU A 1 196 ? -11.448 -6.018 -6.022 1.00 97.88 196 GLU A C 1
ATOM 1604 O O . GLU A 1 196 ? -10.470 -5.942 -6.768 1.00 97.88 196 GLU A O 1
ATOM 1609 N N . GLU A 1 197 ? -12.431 -5.115 -6.013 1.00 96.50 197 GLU A N 1
ATOM 1610 C CA . GLU A 1 197 ? -12.519 -3.966 -6.919 1.00 96.50 197 GLU A CA 1
ATOM 1611 C C . GLU A 1 197 ? -11.684 -2.762 -6.449 1.00 96.50 197 GLU A C 1
ATOM 1613 O O . GLU A 1 197 ? -11.013 -2.136 -7.269 1.00 96.50 197 GLU A O 1
ATOM 1618 N N . GLU A 1 198 ? -11.688 -2.456 -5.146 1.00 96.81 198 GLU A N 1
ATOM 1619 C CA . GLU A 1 198 ? -11.253 -1.146 -4.628 1.00 96.81 198 GLU A CA 1
ATOM 1620 C C . GLU A 1 198 ? -10.103 -1.224 -3.604 1.00 96.81 198 GLU A C 1
ATOM 1622 O O . GLU A 1 198 ? -9.386 -0.248 -3.399 1.00 96.81 198 GLU A O 1
ATOM 1627 N N . ALA A 1 199 ? -9.806 -2.380 -2.989 1.00 97.94 199 ALA A N 1
ATOM 1628 C CA . ALA A 1 199 ? -8.822 -2.416 -1.891 1.00 97.94 199 ALA A CA 1
ATOM 1629 C C . 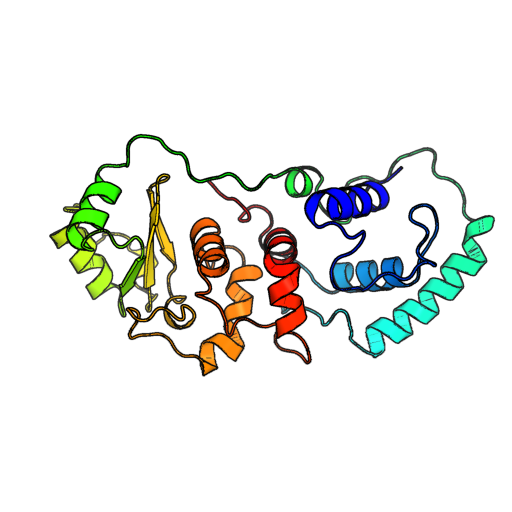ALA A 1 199 ? -7.370 -2.096 -2.308 1.00 97.94 199 ALA A C 1
ATOM 1631 O O . ALA A 1 199 ? -6.516 -1.903 -1.438 1.00 97.94 199 ALA A O 1
ATOM 1632 N N . TYR A 1 200 ? -7.053 -2.034 -3.609 1.00 97.38 200 TYR A N 1
ATOM 1633 C CA . TYR A 1 200 ? -5.744 -1.558 -4.075 1.00 97.38 200 TYR A CA 1
ATOM 1634 C C . TYR A 1 200 ? -5.523 -0.064 -3.793 1.00 97.38 200 TYR A C 1
ATOM 1636 O O . TYR A 1 200 ? -4.372 0.364 -3.676 1.00 97.38 200 TYR A O 1
ATOM 1644 N N . GLU A 1 201 ? -6.598 0.712 -3.633 1.00 96.12 201 GLU A N 1
ATOM 1645 C CA . GLU A 1 201 ? -6.545 2.143 -3.322 1.00 96.12 201 GLU A CA 1
ATOM 1646 C C . GLU A 1 201 ? -5.867 2.388 -1.974 1.00 96.12 201 GLU A C 1
ATOM 1648 O O . GLU A 1 201 ? -5.115 3.346 -1.830 1.00 96.12 201 GLU A O 1
ATOM 1653 N N . LEU A 1 202 ? -5.967 1.446 -1.025 1.00 97.50 202 LEU A N 1
ATOM 1654 C CA . LEU A 1 202 ? -5.250 1.511 0.256 1.00 97.50 202 LEU A CA 1
ATOM 1655 C C . LEU A 1 202 ? -3.730 1.654 0.102 1.00 97.50 202 LEU A C 1
ATOM 1657 O O . LEU A 1 202 ? -3.063 2.143 1.012 1.00 97.50 202 LEU A O 1
ATOM 1661 N N . PHE A 1 203 ? -3.178 1.188 -1.020 1.00 97.31 203 PHE A N 1
ATOM 1662 C CA . PHE A 1 203 ? -1.750 1.219 -1.325 1.00 97.31 203 PHE A CA 1
ATOM 1663 C C . PHE A 1 203 ? -1.366 2.412 -2.201 1.00 97.31 203 PHE A C 1
ATOM 1665 O O . PHE A 1 203 ? -0.171 2.644 -2.380 1.00 97.31 203 PHE A O 1
ATOM 1672 N N . CYS A 1 204 ? -2.344 3.118 -2.775 1.00 95.31 204 CYS A N 1
ATOM 1673 C CA . CYS A 1 204 ? -2.107 4.083 -3.844 1.00 95.31 204 CYS A CA 1
ATOM 1674 C C . CYS A 1 204 ? -2.635 5.488 -3.536 1.00 95.31 204 CYS A C 1
ATOM 1676 O O . CYS A 1 204 ? -2.026 6.463 -3.965 1.00 95.31 204 CYS A O 1
ATOM 1678 N N . GLU A 1 205 ? -3.721 5.602 -2.776 1.00 93.94 205 GLU A N 1
ATOM 1679 C CA . GLU A 1 205 ? -4.345 6.879 -2.453 1.00 93.94 205 GLU A CA 1
ATOM 1680 C C . GLU A 1 205 ? -3.783 7.458 -1.150 1.00 93.94 205 GLU A C 1
ATOM 1682 O O . GLU A 1 205 ? -3.866 6.871 -0.064 1.00 93.94 205 GLU A O 1
ATOM 1687 N N . GLU A 1 206 ? -3.184 8.641 -1.267 1.00 92.94 206 GLU A N 1
ATOM 1688 C CA . GLU A 1 206 ? -2.597 9.365 -0.148 1.00 92.94 206 GLU A CA 1
ATOM 1689 C C . GLU A 1 206 ? -3.652 9.699 0.919 1.00 92.94 206 GLU A C 1
ATOM 1691 O O . GLU A 1 206 ? -4.698 10.282 0.649 1.00 92.94 206 GLU A O 1
ATOM 1696 N N . GLY A 1 207 ? -3.375 9.333 2.173 1.00 89.50 207 GLY A N 1
ATOM 1697 C CA . GLY A 1 207 ? -4.245 9.650 3.308 1.00 89.50 207 GLY A CA 1
ATOM 1698 C C . GLY A 1 207 ? -5.477 8.752 3.490 1.00 89.50 207 GLY A C 1
ATOM 1699 O O . GLY A 1 207 ? -6.077 8.821 4.564 1.00 89.50 207 GLY A O 1
ATOM 1700 N N . LEU A 1 208 ? -5.812 7.873 2.536 1.00 92.75 208 LEU A N 1
ATOM 1701 C CA . LEU A 1 208 ? -6.977 6.980 2.628 1.00 92.75 208 LEU A CA 1
ATOM 1702 C C . LEU A 1 208 ? -6.878 6.012 3.819 1.00 92.75 208 LEU A C 1
ATOM 1704 O O . LEU A 1 208 ? -7.794 5.888 4.632 1.00 92.75 208 LEU A O 1
ATOM 1708 N N . CYS A 1 209 ? -5.734 5.337 3.957 1.00 95.56 209 CYS A N 1
ATOM 1709 C CA . CYS A 1 209 ? -5.481 4.398 5.044 1.00 95.56 209 CYS A CA 1
ATOM 1710 C C . CYS A 1 209 ? -4.172 4.735 5.767 1.00 95.56 209 CYS A C 1
ATOM 1712 O O . CYS A 1 209 ? -3.117 4.797 5.131 1.00 95.56 209 CYS A O 1
ATOM 1714 N N . PRO A 1 210 ? -4.174 4.863 7.110 1.00 95.75 210 PRO A N 1
ATOM 1715 C CA . PRO A 1 210 ? -2.935 4.975 7.869 1.00 95.75 210 PRO A CA 1
ATOM 1716 C C . PRO A 1 210 ? -1.985 3.810 7.559 1.00 95.75 210 PRO A C 1
ATOM 1718 O O . PRO A 1 210 ? -2.373 2.642 7.648 1.00 95.75 210 PRO A O 1
ATOM 1721 N N . PHE A 1 211 ? -0.721 4.107 7.245 1.00 95.81 211 PHE A N 1
ATOM 1722 C CA . PHE A 1 211 ? 0.220 3.087 6.771 1.00 95.81 211 PHE A CA 1
ATOM 1723 C C . PHE A 1 211 ? 0.439 1.938 7.769 1.00 95.81 211 PHE A C 1
ATOM 1725 O O . PHE A 1 211 ? 0.511 0.778 7.375 1.00 95.81 211 PHE A O 1
ATOM 1732 N N . ASP A 1 212 ? 0.501 2.226 9.073 1.00 95.62 212 ASP A N 1
ATOM 1733 C CA . ASP A 1 212 ? 0.640 1.177 10.092 1.00 95.62 212 ASP A CA 1
ATOM 1734 C C . ASP A 1 212 ? -0.576 0.232 10.126 1.00 95.62 212 ASP A C 1
ATOM 1736 O O . ASP A 1 212 ? -0.415 -0.946 10.443 1.00 95.62 212 ASP A O 1
ATOM 1740 N N . LEU A 1 213 ? -1.777 0.719 9.785 1.00 96.88 213 LEU A N 1
ATOM 1741 C CA . LEU A 1 213 ? -2.972 -0.115 9.640 1.00 96.88 213 LEU A CA 1
ATOM 1742 C C . LEU A 1 213 ? -2.897 -0.963 8.360 1.00 96.88 213 LEU A C 1
ATOM 1744 O O . LEU A 1 213 ? -3.128 -2.169 8.432 1.00 96.88 213 LEU A O 1
ATOM 1748 N N . LEU A 1 214 ? -2.506 -0.375 7.224 1.00 97.62 214 LEU A N 1
ATOM 1749 C CA . LEU A 1 214 ? -2.281 -1.107 5.969 1.00 97.62 214 LEU A CA 1
ATOM 1750 C C . LEU A 1 214 ? -1.270 -2.246 6.160 1.00 97.62 214 LEU A C 1
ATOM 1752 O O . LEU A 1 214 ? -1.537 -3.405 5.842 1.00 97.62 214 LEU A O 1
ATOM 1756 N N . LYS A 1 215 ? -0.117 -1.919 6.748 1.00 96.50 215 LYS A N 1
ATOM 1757 C CA . LYS A 1 215 ? 0.954 -2.863 7.071 1.00 96.50 215 LYS A CA 1
ATOM 1758 C C . LYS A 1 215 ? 0.467 -3.974 7.990 1.00 96.50 215 LYS A C 1
ATOM 1760 O O . LYS A 1 215 ? 0.756 -5.136 7.724 1.00 96.50 215 LYS A O 1
ATOM 1765 N N . TYR A 1 216 ? -0.291 -3.637 9.037 1.00 96.81 216 TYR A N 1
ATOM 1766 C CA . TYR A 1 216 ? -0.901 -4.640 9.907 1.00 96.81 216 TYR A CA 1
ATOM 1767 C C . TYR A 1 216 ? -1.838 -5.563 9.117 1.00 96.81 216 TYR A C 1
ATOM 1769 O O . TYR A 1 216 ? -1.780 -6.778 9.289 1.00 96.81 216 TYR A O 1
ATOM 1777 N N . GLY A 1 217 ? -2.655 -5.003 8.220 1.00 97.75 217 GLY A N 1
ATOM 1778 C CA . GLY A 1 217 ? -3.533 -5.765 7.335 1.00 97.75 217 GLY A CA 1
ATOM 1779 C C . GLY A 1 217 ? -2.773 -6.786 6.487 1.00 97.75 217 GLY A C 1
ATOM 1780 O O . GLY A 1 217 ? -3.137 -7.960 6.473 1.00 97.75 217 GLY A O 1
ATOM 1781 N N . MET A 1 218 ? -1.674 -6.368 5.855 1.00 97.44 218 MET A N 1
ATOM 1782 C CA . MET A 1 218 ? -0.829 -7.250 5.042 1.00 97.44 218 MET A CA 1
ATOM 1783 C C . MET A 1 218 ? -0.085 -8.305 5.867 1.00 97.44 218 MET A C 1
ATOM 1785 O O . MET A 1 218 ? -0.063 -9.474 5.497 1.00 97.44 218 MET A O 1
ATOM 1789 N N . GLU A 1 219 ? 0.512 -7.931 7.002 1.00 95.75 219 GLU A N 1
ATOM 1790 C CA . GLU A 1 219 ? 1.289 -8.852 7.849 1.00 95.75 219 GLU A CA 1
ATOM 1791 C C . GLU A 1 219 ? 0.423 -9.914 8.555 1.00 95.75 219 GLU A C 1
ATOM 1793 O O . GLU A 1 219 ? 0.948 -10.931 9.014 1.00 95.75 219 GLU A O 1
ATOM 1798 N N . HIS A 1 220 ? -0.890 -9.684 8.644 1.00 96.94 220 HIS A N 1
ATOM 1799 C CA . HIS A 1 220 ? -1.861 -10.581 9.273 1.00 96.94 220 HIS A CA 1
ATOM 1800 C C . HIS A 1 220 ? -2.836 -11.244 8.283 1.00 96.94 220 HIS A C 1
ATOM 1802 O O . HIS A 1 220 ? -3.839 -11.809 8.724 1.00 96.94 220 HIS A O 1
ATOM 1808 N N . ASP A 1 221 ? -2.544 -11.200 6.978 1.00 97.62 221 ASP A N 1
ATOM 1809 C CA . ASP A 1 221 ? -3.361 -11.800 5.911 1.00 97.62 221 ASP A CA 1
ATOM 1810 C C . ASP A 1 221 ? -4.828 -11.305 5.908 1.00 97.62 221 ASP A C 1
ATOM 1812 O O . ASP A 1 221 ? -5.759 -12.068 5.643 1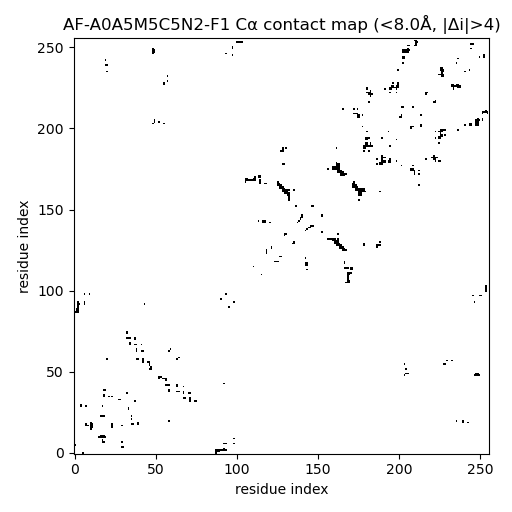.00 97.62 221 ASP A O 1
ATOM 1816 N N . LEU A 1 222 ? -5.052 -10.026 6.236 1.00 98.50 222 LEU A N 1
ATOM 1817 C CA . LEU A 1 222 ? -6.386 -9.413 6.317 1.00 98.50 222 LEU A CA 1
ATOM 1818 C C . LEU A 1 222 ? -6.829 -8.729 5.021 1.00 98.50 222 LEU A C 1
ATOM 1820 O O . LEU A 1 222 ? -7.979 -8.319 4.941 1.00 98.50 222 LEU A O 1
ATOM 1824 N N . LEU A 1 223 ? -5.961 -8.620 4.014 1.00 98.56 223 LEU A N 1
ATOM 1825 C CA . LEU A 1 223 ? -6.283 -8.032 2.706 1.00 98.56 223 LEU A CA 1
ATOM 1826 C C . LEU A 1 223 ? -6.079 -9.043 1.552 1.00 98.56 223 LEU A C 1
ATOM 1828 O O . LEU A 1 223 ? -5.334 -8.756 0.611 1.00 98.56 223 LEU A O 1
ATOM 1832 N N . PRO A 1 224 ? -6.672 -10.257 1.605 1.00 98.12 224 PRO A N 1
ATOM 1833 C CA . PRO A 1 224 ? -6.379 -11.300 0.626 1.00 98.12 224 PRO A CA 1
ATOM 1834 C C . PRO A 1 224 ? -6.995 -11.049 -0.756 1.00 98.12 224 PRO A C 1
ATOM 1836 O O . PRO A 1 224 ? -6.549 -11.665 -1.726 1.00 98.12 224 PRO A O 1
ATOM 1839 N N . GLU A 1 225 ? -8.003 -10.185 -0.877 1.00 98.38 225 GLU A N 1
ATOM 1840 C CA . GLU A 1 225 ? -8.652 -9.843 -2.153 1.00 98.38 225 GLU A CA 1
ATOM 1841 C C . GLU A 1 225 ? -8.002 -8.660 -2.862 1.00 98.38 225 GLU A C 1
ATOM 1843 O O . GLU A 1 225 ? -8.174 -8.549 -4.072 1.00 98.38 225 GLU A O 1
ATOM 1848 N N . ALA A 1 226 ? -7.204 -7.849 -2.158 1.00 98.25 226 ALA A N 1
ATOM 1849 C CA . ALA A 1 226 ? -6.569 -6.678 -2.745 1.00 98.25 226 ALA A CA 1
ATOM 1850 C C . ALA A 1 226 ? -5.758 -7.056 -3.993 1.00 98.25 226 ALA A C 1
ATOM 1852 O O . ALA A 1 226 ? -4.839 -7.889 -3.934 1.00 98.25 226 ALA A O 1
ATOM 1853 N N . GLN A 1 227 ? -6.101 -6.420 -5.113 1.00 98.25 227 GLN A N 1
ATOM 1854 C CA . GLN A 1 227 ? -5.444 -6.575 -6.403 1.00 98.25 227 GLN A CA 1
ATOM 1855 C C . GLN A 1 227 ? -5.580 -5.313 -7.245 1.00 98.25 227 GLN A C 1
ATOM 1857 O O . GLN A 1 227 ? -6.578 -4.610 -7.143 1.00 98.25 227 GLN A O 1
ATOM 1862 N N . PHE A 1 228 ? -4.609 -5.054 -8.119 1.00 97.25 228 PHE A N 1
ATOM 1863 C CA . PHE A 1 228 ? -4.781 -4.004 -9.119 1.00 97.25 228 PHE A CA 1
ATOM 1864 C C . PHE A 1 228 ? -5.940 -4.316 -10.082 1.00 97.25 228 PHE A C 1
ATOM 1866 O O . PHE A 1 228 ? -6.177 -5.496 -10.367 1.00 97.25 228 PHE A O 1
ATOM 1873 N N . PRO A 1 229 ? -6.603 -3.290 -10.649 1.00 95.12 229 PRO A N 1
ATOM 1874 C CA . PRO A 1 229 ? -7.795 -3.449 -11.485 1.00 95.12 229 PRO A CA 1
ATOM 1875 C C . PRO A 1 229 ? -7.463 -3.882 -12.930 1.00 95.12 229 PRO A C 1
ATOM 1877 O O . PRO A 1 229 ? -7.971 -3.330 -13.905 1.00 95.12 229 PRO A O 1
ATOM 1880 N N . PHE A 1 230 ? -6.586 -4.877 -13.092 1.00 95.19 230 PHE A N 1
ATOM 1881 C CA . PHE A 1 230 ? -6.182 -5.443 -14.380 1.00 95.19 230 PHE A CA 1
ATOM 1882 C C . PHE A 1 230 ? -5.744 -6.913 -14.258 1.00 95.19 230 PHE A C 1
ATOM 1884 O O . PHE A 1 230 ? -5.557 -7.455 -13.168 1.00 95.19 230 PHE A O 1
ATOM 1891 N N . GLU A 1 231 ? -5.578 -7.590 -15.399 1.00 92.69 231 GLU A N 1
ATOM 1892 C CA . GLU A 1 231 ? -5.191 -9.006 -15.443 1.00 92.69 231 GLU A CA 1
ATOM 1893 C C . GLU A 1 231 ? -3.844 -9.256 -14.737 1.00 92.69 231 GLU A C 1
ATOM 1895 O O . GLU A 1 231 ? -2.874 -8.534 -14.949 1.00 92.69 231 GLU A O 1
ATOM 1900 N N . ASN A 1 232 ? -3.777 -10.304 -13.906 1.00 91.75 232 ASN A N 1
ATOM 1901 C CA . ASN A 1 232 ? -2.635 -10.630 -13.032 1.00 91.75 232 ASN A CA 1
ATOM 1902 C C . ASN A 1 232 ? -2.321 -9.572 -11.950 1.00 91.75 232 ASN A C 1
ATOM 1904 O O . ASN A 1 232 ? -1.298 -9.675 -11.267 1.00 91.75 232 ASN A O 1
ATOM 1908 N N . GLY A 1 233 ? -3.214 -8.599 -11.730 1.00 96.50 233 GLY A N 1
ATOM 1909 C CA . GLY A 1 233 ? -3.048 -7.536 -10.738 1.00 96.50 233 GLY A CA 1
ATOM 1910 C C . GLY A 1 233 ? -2.876 -8.037 -9.303 1.00 96.50 233 GLY A C 1
ATOM 1911 O O . GLY A 1 233 ? -2.180 -7.403 -8.513 1.00 96.50 233 GLY A O 1
ATOM 1912 N N . LYS A 1 234 ? -3.447 -9.201 -8.968 1.00 97.38 234 LYS A N 1
ATOM 1913 C CA . LYS A 1 234 ? -3.347 -9.794 -7.627 1.00 97.38 234 LYS A CA 1
ATOM 1914 C C . LYS A 1 234 ? -1.932 -10.220 -7.270 1.00 97.38 234 LYS A C 1
ATOM 1916 O O . LYS A 1 234 ? -1.431 -9.837 -6.222 1.00 97.38 234 LYS A O 1
ATOM 1921 N N . GLU A 1 235 ? -1.291 -11.008 -8.129 1.00 95.88 235 GLU A N 1
ATOM 1922 C CA . GLU A 1 235 ? 0.088 -11.460 -7.912 1.00 95.88 235 GLU A CA 1
ATOM 1923 C C . GLU A 1 235 ? 1.028 -10.253 -7.846 1.00 95.88 235 GLU A C 1
ATOM 1925 O O . GLU A 1 235 ? 1.792 -10.112 -6.893 1.00 95.88 235 GLU A O 1
ATOM 1930 N N . LEU A 1 236 ? 0.875 -9.316 -8.788 1.00 96.06 236 LEU A N 1
ATOM 1931 C CA . LEU A 1 236 ? 1.686 -8.103 -8.841 1.00 96.06 236 LEU A CA 1
ATOM 1932 C C . LEU A 1 236 ? 1.557 -7.250 -7.576 1.00 96.06 236 LEU A C 1
ATOM 1934 O O . LEU A 1 236 ? 2.585 -6.868 -7.014 1.00 96.06 236 LEU A O 1
ATOM 1938 N N . LEU A 1 237 ? 0.339 -6.973 -7.103 1.00 97.62 237 LEU A N 1
ATOM 1939 C CA . LEU A 1 237 ? 0.151 -6.194 -5.882 1.00 97.62 237 LEU A CA 1
ATOM 1940 C C . LEU A 1 237 ? 0.677 -6.950 -4.659 1.00 97.62 237 LEU A C 1
ATOM 1942 O O . LEU A 1 237 ? 1.470 -6.400 -3.903 1.00 97.62 237 LEU A O 1
ATOM 1946 N N . GLN A 1 238 ? 0.286 -8.211 -4.472 1.00 97.12 238 GLN A N 1
ATOM 1947 C CA . GLN A 1 238 ? 0.614 -8.975 -3.264 1.00 97.12 238 GLN A CA 1
ATOM 1948 C C . GLN A 1 238 ? 2.126 -9.201 -3.108 1.00 97.12 238 GLN A C 1
ATOM 1950 O O . GLN A 1 238 ? 2.658 -9.092 -2.003 1.00 97.12 238 GLN A O 1
ATOM 1955 N N . GLU A 1 239 ? 2.850 -9.458 -4.200 1.00 95.50 239 GLU A N 1
ATOM 1956 C CA . GLU A 1 239 ? 4.306 -9.641 -4.157 1.00 95.50 239 GLU A CA 1
ATOM 1957 C C . GLU A 1 239 ? 5.079 -8.327 -3.978 1.00 95.50 239 GLU A C 1
ATOM 1959 O O . GLU A 1 239 ? 6.176 -8.328 -3.414 1.00 95.50 239 GLU A O 1
ATOM 1964 N N . ASN A 1 240 ? 4.516 -7.201 -4.433 1.00 96.81 240 ASN A N 1
ATOM 1965 C CA . ASN A 1 240 ? 5.205 -5.907 -4.479 1.00 96.81 240 ASN A CA 1
ATOM 1966 C C . ASN A 1 240 ? 4.589 -4.848 -3.548 1.00 96.81 240 ASN A C 1
ATOM 1968 O O . ASN A 1 240 ? 4.980 -3.685 -3.625 1.00 96.81 240 ASN A O 1
ATOM 1972 N N . TRP A 1 241 ? 3.669 -5.218 -2.654 1.00 97.25 241 TRP A N 1
ATOM 1973 C CA . TRP A 1 241 ? 2.822 -4.272 -1.915 1.00 97.25 241 TRP A CA 1
ATOM 1974 C C . TRP A 1 241 ? 3.604 -3.181 -1.174 1.00 97.25 241 TRP A C 1
ATOM 1976 O O . TRP A 1 241 ? 3.186 -2.030 -1.147 1.00 97.25 241 TRP A O 1
ATOM 1986 N N . ASP A 1 242 ? 4.758 -3.525 -0.592 1.00 96.88 242 ASP A N 1
ATOM 1987 C CA . ASP A 1 242 ? 5.589 -2.575 0.156 1.00 96.88 242 ASP A CA 1
ATOM 1988 C C . ASP A 1 242 ? 6.241 -1.546 -0.766 1.00 96.88 242 ASP A C 1
ATOM 1990 O O . ASP A 1 242 ? 6.360 -0.376 -0.410 1.00 96.88 242 ASP A O 1
ATOM 1994 N N . PHE A 1 243 ? 6.670 -1.985 -1.952 1.00 96.50 243 PHE A N 1
ATOM 1995 C CA . PHE A 1 243 ? 7.188 -1.089 -2.975 1.00 96.50 243 PHE A CA 1
ATOM 1996 C C . PHE A 1 243 ? 6.070 -0.194 -3.514 1.00 96.50 243 PHE A C 1
ATOM 1998 O O . PHE A 1 243 ? 6.275 1.009 -3.606 1.00 96.50 243 PHE A O 1
ATOM 2005 N N . VAL A 1 244 ? 4.897 -0.764 -3.810 1.00 96.94 244 VAL A N 1
ATOM 2006 C CA . VAL A 1 244 ? 3.719 -0.037 -4.313 1.00 96.94 244 VAL A CA 1
ATOM 2007 C C . VAL A 1 244 ? 3.295 1.039 -3.318 1.00 96.94 244 VAL A C 1
ATOM 2009 O O . VAL A 1 244 ? 3.276 2.214 -3.669 1.00 96.94 244 VAL A O 1
ATOM 2012 N N . ALA A 1 245 ? 3.082 0.665 -2.054 1.00 96.56 245 ALA A N 1
ATOM 2013 C CA . ALA A 1 245 ? 2.733 1.606 -0.996 1.00 96.56 245 ALA A CA 1
ATOM 2014 C C . ALA A 1 245 ? 3.797 2.695 -0.827 1.00 96.56 245 ALA A C 1
ATOM 2016 O O . ALA A 1 245 ? 3.475 3.858 -0.631 1.00 96.56 245 ALA A O 1
ATOM 2017 N N . ARG A 1 246 ? 5.084 2.353 -0.928 1.00 95.62 246 ARG A N 1
ATOM 2018 C CA . ARG A 1 246 ? 6.151 3.355 -0.864 1.00 95.62 246 ARG A CA 1
ATOM 2019 C C . ARG A 1 246 ? 6.153 4.289 -2.065 1.00 95.62 246 ARG A C 1
ATOM 2021 O O . ARG A 1 246 ? 6.454 5.461 -1.894 1.00 95.62 246 ARG A O 1
ATOM 2028 N N . TRP A 1 247 ? 5.894 3.761 -3.256 1.00 95.06 247 TRP A 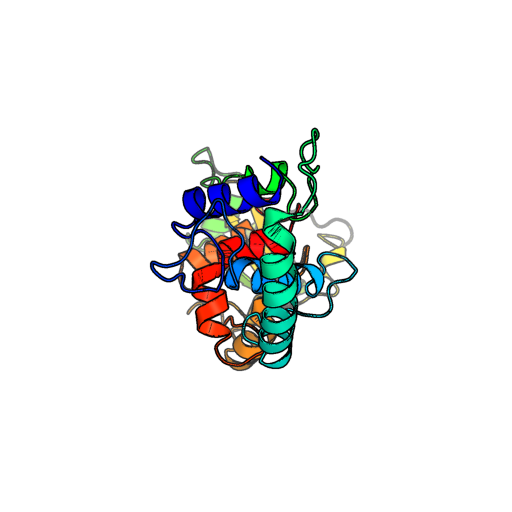N 1
ATOM 2029 C CA . TRP A 1 247 ? 5.881 4.519 -4.499 1.00 95.06 247 TRP A CA 1
ATOM 2030 C C . TRP A 1 247 ? 4.757 5.548 -4.496 1.00 95.06 247 TRP A C 1
ATOM 2032 O O . TRP A 1 247 ? 5.029 6.729 -4.678 1.00 95.06 247 TRP A O 1
ATOM 2042 N N . PHE A 1 248 ? 3.527 5.101 -4.244 1.00 95.25 248 PHE A N 1
ATOM 2043 C CA . PHE A 1 248 ? 2.345 5.941 -4.386 1.00 95.25 248 PHE A CA 1
ATOM 2044 C C . PHE A 1 248 ? 2.024 6.771 -3.145 1.00 95.25 248 PHE A C 1
ATOM 2046 O O . PHE A 1 248 ? 1.644 7.922 -3.290 1.00 95.25 248 PHE A O 1
ATOM 2053 N N . LEU A 1 249 ? 2.217 6.240 -1.930 1.00 94.94 249 LEU A N 1
ATOM 2054 C CA . LEU A 1 249 ? 1.867 6.987 -0.714 1.00 94.94 249 LEU A CA 1
ATOM 2055 C C . LEU A 1 249 ? 2.912 8.044 -0.335 1.00 94.94 249 LEU A C 1
ATOM 2057 O O . LEU A 1 249 ? 2.664 8.832 0.573 1.00 94.94 249 LEU A O 1
ATOM 2061 N N . GLY A 1 250 ? 4.105 8.030 -0.942 1.00 93.06 250 GLY A N 1
ATOM 2062 C CA . GLY A 1 250 ? 5.118 9.069 -0.750 1.00 93.06 250 GLY A CA 1
ATOM 2063 C C . GLY A 1 250 ? 5.403 9.393 0.723 1.00 93.06 250 GLY A C 1
ATOM 2064 O O . GLY A 1 250 ? 5.921 8.564 1.477 1.00 93.06 250 GLY A O 1
ATOM 2065 N N . GLU A 1 251 ? 5.064 10.609 1.157 1.00 91.50 251 GLU A N 1
ATOM 2066 C CA . GLU A 1 251 ? 5.272 11.052 2.542 1.00 91.50 251 GLU A CA 1
ATOM 2067 C C . GLU A 1 251 ? 4.428 10.288 3.580 1.00 91.50 251 GLU A C 1
ATOM 2069 O O . GLU A 1 251 ? 4.890 10.088 4.713 1.00 91.50 251 GLU A O 1
ATOM 2074 N N . TYR A 1 252 ? 3.261 9.775 3.177 1.00 92.88 252 TYR A N 1
ATOM 2075 C CA . TYR A 1 252 ? 2.350 8.975 4.001 1.00 92.88 252 TYR A CA 1
ATOM 2076 C C . TYR A 1 252 ? 2.865 7.544 4.244 1.00 92.88 252 TYR A C 1
ATOM 2078 O O . TYR A 1 252 ? 2.454 6.890 5.208 1.00 92.88 252 TYR A O 1
ATOM 2086 N N . TYR A 1 253 ? 3.817 7.053 3.440 1.00 94.38 253 TYR A N 1
ATOM 2087 C CA . TYR A 1 253 ? 4.485 5.770 3.679 1.00 94.38 253 TYR A CA 1
ATOM 2088 C C . TYR A 1 253 ? 5.348 5.827 4.948 1.00 94.38 253 TYR A C 1
ATOM 2090 O O . TYR A 1 253 ? 6.270 6.636 5.025 1.00 94.38 253 TYR A O 1
ATOM 2098 N N . GLU A 1 254 ? 5.109 4.954 5.937 1.00 88.94 254 GLU A N 1
ATOM 2099 C CA . GLU A 1 254 ? 5.730 5.042 7.279 1.00 88.94 254 GLU A CA 1
ATOM 2100 C C . GLU A 1 254 ? 5.606 6.466 7.879 1.00 88.94 254 GLU A C 1
ATOM 2102 O O . GLU A 1 254 ? 6.582 7.037 8.376 1.00 88.94 254 GLU A O 1
ATOM 2107 N N . GLY A 1 255 ? 4.418 7.074 7.770 1.00 69.94 255 GLY A N 1
ATOM 2108 C CA . GLY A 1 255 ? 4.071 8.325 8.456 1.00 69.94 255 GLY A CA 1
ATOM 2109 C C . GLY A 1 255 ? 4.202 8.235 9.988 1.00 69.94 255 GLY A C 1
ATOM 2110 O O . GLY A 1 255 ? 4.244 7.137 10.563 1.00 69.94 255 GLY A O 1
ATOM 2111 N N . GLU A 1 256 ? 4.318 9.398 10.642 1.00 55.28 256 GLU A N 1
ATOM 2112 C CA . GLU A 1 256 ? 4.359 9.504 12.114 1.00 55.28 256 GLU A CA 1
ATOM 2113 C C . GLU A 1 256 ? 3.026 9.125 12.769 1.00 55.28 256 GLU A C 1
ATOM 2115 O O . GLU A 1 256 ? 1.966 9.58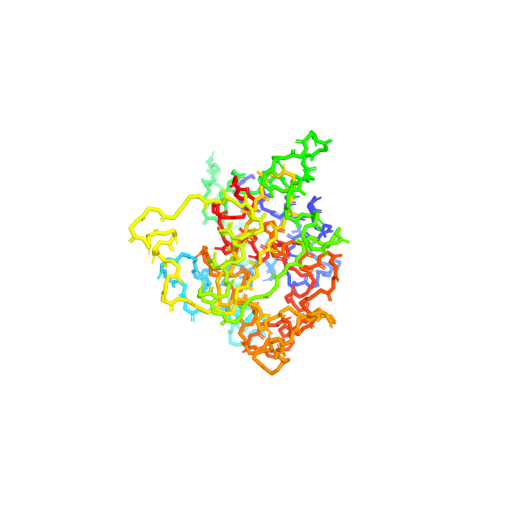2 12.288 1.00 55.28 256 GLU A O 1
#

Radius of gyration: 21.73 Å; Cα contacts (8 Å, |Δi|>4): 343; chains: 1; bounding box: 53×34×59 Å

Organism: Bacteroides ovatus (NCBI:txid28116)

Foldseek 3Di:
DAQLLVQQVLCCVPQVGSDAPDDDDPPDDSVDDDLLSLLRVLQLVVQDADPPGPFRDDSPDPVSSVVSVVVSVVCVVCVVVDDDDPDYYDNDRDDPVLSVDDDDDFDPDDADLLLVLVCVVVVNDQKDWWFAPVRVVCCCCPRSVDDQPPVCDPVVLHVFGTWIWGRTRVGIDIQTPCNCQFQDPNRPNHDLVCLLACVLCCLAPAPNGQQVVVVVSLVVVGRQNHAGPDPPRNVSCNSCVLVSSSSHRPCSNPHD

Solvent-accessible surface area (backbone atoms only — not comparable to full-atom values): 14867 Å² total; per-residue (Å²): 126,33,42,69,58,50,47,32,55,47,36,26,73,76,73,72,37,57,57,79,97,59,88,79,58,96,80,67,47,96,91,54,92,43,60,67,56,43,36,51,52,52,43,55,71,68,35,52,55,65,95,70,49,85,62,83,66,67,87,80,36,68,68,57,49,54,50,21,51,61,48,38,58,54,49,60,76,39,50,93,75,54,84,83,71,96,64,66,57,64,72,78,86,64,53,66,68,65,71,65,58,69,89,72,79,76,63,91,64,83,63,44,71,62,34,53,35,43,26,62,71,54,75,67,42,49,67,51,70,28,76,34,43,68,57,46,50,49,45,39,42,71,59,53,63,49,81,58,68,91,84,46,64,67,62,86,49,65,87,43,36,28,23,31,40,38,48,47,54,89,36,76,46,71,22,57,63,47,28,34,39,36,66,42,99,86,40,88,62,43,33,68,69,58,11,37,64,50,38,39,43,58,36,45,43,68,82,54,38,52,39,73,55,52,50,49,30,60,78,66,66,18,46,81,49,33,12,46,94,53,91,69,18,41,62,52,36,66,77,37,44,70,59,46,23,45,63,30,20,47,78,47,39,83,50,135

InterPro domains:
  IPR024214 Protein of unknown function DUF3843 [PF12954] (2-97)
  IPR024214 Protein of unknown function DUF3843 [PF12954] (113-249)

Sequence (256 aa):
GGNWRQFIHWHRKSYGHYLPFYALTGEYLPDEINREDVVFLLWAINSPVGDDFDGVENPMDADLLEFADALYNRLDAAFESAPISDYLATDWLMETELMQKKRMPLPGEKMPTNVERFLEASKGEPLLYFDSYDALKFFFVQSLKWEDEEDSLLPDLKEFGNFVVFANPKGLLIGPDVAEYFADKRNPLYNAELAEEEAYELFCEEGLCPFDLLKYGMEHDLLPEAQFPFENGKELLQENWDFVARWFLGEYYEGE

Secondary structure (DSSP, 8-state):
--HHHHHHHHHHHHHSSSSSS----TT--TTS--HHHHHHHHHHHHS--GGG------TT-HHHHHHHHHHHHHHHHHHTTSPPPSS---S-SS-HHHHH-PPPPPP-SPPPHHHHHHHHHTTT-SEEEEEEHHHHHHHIIIII----GGG-SSGGGGG-EEEEEEEETTEEEEESS-GGG---TT-TT--HHHHHHHGGGGGTSTTTS-HHHHHHHHHTT--SS---SSTTHHHHHHHHHHHHHHHHHGGGTT--